Protein AF-A0AAD7BMM9-F1 (afdb_monomer)

InterPro domains:
  IPR001180 Citron homology (CNH) domain [PF00780] (112-348)
  IPR001180 Citron homology (CNH) domain [PS50219] (97-358)
  IPR036047 F-box-like domain superfamily [SSF81383] (32-72)
  IPR052233 Rho-type GTPase guanine nucleotide-exchange factors [PTHR46572] (91-344)

Solvent-accessible surface area (backbone atoms only — not comparable to full-atom values): 21558 Å² total; per-residue (Å²): 135,84,85,84,90,85,92,87,82,86,86,89,84,77,94,80,88,80,88,79,93,74,82,91,74,90,72,88,71,75,84,69,70,75,60,66,80,59,63,76,70,57,55,70,69,58,52,53,50,52,50,62,72,24,62,88,40,62,68,61,34,54,54,46,54,74,55,64,71,63,83,44,73,63,55,49,47,54,52,51,62,66,53,56,75,62,71,77,71,69,62,79,51,43,68,85,80,40,54,58,57,38,74,48,82,79,64,88,51,99,44,97,49,57,36,46,34,28,22,58,56,22,35,32,40,33,33,72,85,76,65,46,73,46,76,27,41,86,44,60,44,38,63,44,71,51,76,39,74,94,73,40,32,31,38,35,35,32,78,31,30,33,36,39,32,50,31,65,37,40,74,70,46,66,61,49,79,89,50,55,44,80,76,46,71,64,36,73,47,73,42,74,36,72,46,76,49,92,94,45,81,51,39,35,40,37,41,28,32,63,42,95,58,26,25,40,41,38,32,24,39,48,51,89,72,81,74,75,88,79,92,56,88,72,72,56,58,45,83,72,46,76,52,79,43,88,37,22,66,66,33,66,43,76,50,84,64,30,35,43,34,16,24,58,55,56,102,88,41,78,21,46,32,36,30,32,66,89,79,64,49,76,42,72,46,63,49,91,48,77,75,63,70,72,48,78,88,90,49,53,33,53,48,78,41,83,52,94,83,32,30,40,41,34,34,24,45,37,33,38,37,24,44,90,78,20,40,76,44,64,83,87,57,62,46,68,50,97,54,79,53,91,77,88,84,89,80,56,72,83,57,48,63,72,75,69,62,132

Secondary structure (DSSP, 8-state):
-------------------------------PPPPHHHHTTS-HHHHHHHHHHHTT-HHHHHHHHHHS----HHHHHHHHHH---------TT-BTTB--SEEE-----SSTTEEEEE-SSEEEEEETTT--EEEEEE-TTEEEEEEETTTTEEEEEETTEEEEEEHHHHHTT---GGG-EEEEES--EEEEEE--STT--SEEEEEEEE-SS-EEEEEEEE----S-SSSS---SEEEEEEEEESS-EEEEEE-SSEEEEEE--BTTB-SEEEEETTT--EEESSPP-HHHHTS-SS--EEEEEEETTEEEEEESSEEEEE-TTS-EESTT--EE-SS--S------HHHHHHHS--

Mean predicted aligned error: 15.87 Å

Foldseek 3Di:
DDDDDDDDDDDDDDDDDDDDDDDDDPDPDDDDADDPVVLVPDDLVVVLVVLVVCLVPLVVNVVCCVRNVNPDPNSVVSNVVVPPPPVPCPPDQDLPHFGWQFWDQPDVPVDNQWIWTDGQFAIWIAGNPPSDIDGLTGDGAWNDWDDDPVLQWIWTAGPQWTWIARVVSSVVSNTDPLRIDTDDGQWPDKDKDFAPDVPDGFMKIKTWRFDQFKIKIWIWTQASDDDDDDPRPDDSTHTQDIDMDRFGWQDWDDDNQWIWTQTPDDPVANRTWIQGSVPRDIDHLADDDPLVVPDDRPWRFHDWADDPQWIWTDTQFWIFIGGNNRYTDPSVPIDGDPGGDPHDDDDDVVRVVVVPDD

Radius of gyration: 28.38 Å; Cα contacts (8 Å, |Δi|>4): 592; chains: 1; bounding box: 103×62×68 Å

Structure (mmCIF, N/CA/C/O backbone):
data_AF-A0AAD7BMM9-F1
#
_entry.id   AF-A0AAD7BMM9-F1
#
loop_
_atom_site.group_PDB
_atom_site.id
_atom_site.type_symbol
_atom_site.label_atom_id
_atom_site.label_alt_id
_atom_site.label_comp_id
_atom_site.label_asym_id
_atom_site.label_entity_id
_atom_site.label_seq_id
_atom_site.pdbx_PDB_ins_code
_atom_site.Cartn_x
_atom_site.Cartn_y
_atom_site.Cartn_z
_atom_site.occupancy
_atom_site.B_iso_or_equiv
_atom_site.auth_seq_id
_atom_site.auth_comp_id
_atom_site.auth_asym_id
_atom_site.auth_atom_id
_atom_site.pdbx_PDB_model_num
ATOM 1 N N . MET A 1 1 ? -76.947 -41.468 -13.766 1.00 33.53 1 MET A N 1
ATOM 2 C CA . MET A 1 1 ? -76.493 -40.840 -12.509 1.00 33.53 1 MET A CA 1
ATOM 3 C C . MET A 1 1 ? -76.336 -39.347 -12.767 1.00 33.53 1 MET A C 1
ATOM 5 O O . MET A 1 1 ? -75.523 -38.979 -13.597 1.00 33.53 1 MET A O 1
ATOM 9 N N . SER A 1 2 ? -77.245 -38.561 -12.180 1.00 29.62 2 SER A N 1
ATOM 10 C CA . SER A 1 2 ? -77.192 -37.112 -11.876 1.00 29.62 2 SER A CA 1
ATOM 11 C C . SER A 1 2 ? -76.390 -36.134 -12.772 1.00 29.62 2 SER A C 1
ATOM 13 O O . SER A 1 2 ? -75.173 -36.030 -12.680 1.00 29.62 2 SER A O 1
ATOM 15 N N . LEU A 1 3 ? -77.166 -35.347 -13.535 1.00 21.80 3 LEU A N 1
ATOM 16 C CA . LEU A 1 3 ? -77.000 -33.946 -14.009 1.00 21.80 3 LEU A CA 1
ATOM 17 C C . LEU A 1 3 ? -76.667 -32.926 -12.871 1.00 21.80 3 LEU A C 1
ATOM 19 O O . LEU A 1 3 ? -76.760 -33.357 -11.719 1.00 21.80 3 LEU A O 1
ATOM 23 N N . PRO A 1 4 ? -76.467 -31.585 -13.096 1.00 38.09 4 PRO A N 1
ATOM 24 C CA . PRO A 1 4 ? -76.451 -30.790 -14.356 1.00 38.09 4 PRO A CA 1
ATOM 25 C C . PRO A 1 4 ? -75.376 -29.655 -14.528 1.00 38.09 4 PRO A C 1
ATOM 27 O O . PRO A 1 4 ? -74.829 -29.124 -13.570 1.00 38.09 4 PRO A O 1
ATOM 30 N N . SER A 1 5 ? -75.190 -29.253 -15.805 1.00 28.77 5 SER A N 1
ATOM 31 C CA . SER A 1 5 ? -75.107 -27.906 -16.463 1.00 28.77 5 SER A CA 1
ATOM 32 C C . SER A 1 5 ? -74.980 -26.592 -15.643 1.00 28.77 5 SER A C 1
ATOM 34 O O . SER A 1 5 ? -75.608 -26.462 -14.603 1.00 28.77 5 SER A O 1
ATOM 36 N N . ILE A 1 6 ? -74.326 -25.521 -16.145 1.00 28.05 6 ILE A N 1
ATOM 37 C CA . ILE A 1 6 ? -74.946 -24.476 -17.010 1.00 28.05 6 ILE A CA 1
ATOM 38 C C . ILE A 1 6 ? -73.903 -23.567 -17.716 1.00 28.05 6 ILE A C 1
ATOM 40 O O . ILE A 1 6 ? -72.965 -23.056 -17.113 1.00 28.05 6 ILE A O 1
ATOM 44 N N . LEU A 1 7 ? -74.161 -23.334 -19.010 1.00 29.19 7 LEU A N 1
ATOM 45 C CA . LEU A 1 7 ? -73.611 -22.321 -19.926 1.00 29.19 7 LEU A CA 1
ATOM 46 C C . LEU A 1 7 ? -73.972 -20.874 -19.545 1.00 29.19 7 LEU A C 1
ATOM 48 O O . LEU A 1 7 ? -75.097 -20.625 -19.125 1.00 29.19 7 LEU A O 1
ATOM 52 N N . SER A 1 8 ? -73.110 -19.905 -19.880 1.00 27.41 8 SER A N 1
ATOM 53 C CA . SER A 1 8 ? -73.422 -18.584 -20.497 1.00 27.41 8 SER A CA 1
ATOM 54 C C . SER A 1 8 ? -72.288 -17.590 -20.185 1.00 27.41 8 SER A C 1
ATOM 56 O O . SER A 1 8 ? -71.696 -17.672 -19.124 1.00 27.41 8 SER A O 1
ATOM 58 N N . LYS A 1 9 ? -71.875 -16.618 -21.001 1.00 28.05 9 LYS A N 1
ATOM 59 C CA . LYS A 1 9 ? -72.353 -16.031 -22.258 1.00 28.05 9 LYS A CA 1
ATOM 60 C C . LYS A 1 9 ? -71.170 -15.245 -22.849 1.00 28.05 9 LYS A C 1
ATOM 62 O O . LYS A 1 9 ? -70.479 -14.526 -22.137 1.00 28.05 9 LYS A O 1
ATOM 67 N N . ILE A 1 10 ? -70.993 -15.348 -24.160 1.00 30.00 10 ILE A N 1
ATOM 68 C CA . ILE A 1 10 ? -70.212 -14.415 -24.985 1.00 30.00 10 ILE A CA 1
ATOM 69 C C . ILE A 1 10 ? -71.035 -13.115 -25.147 1.00 30.00 10 ILE A C 1
ATOM 71 O O . ILE A 1 10 ? -72.267 -13.184 -25.143 1.00 30.00 10 ILE A O 1
ATOM 75 N N . PRO A 1 11 ? -70.399 -11.957 -25.403 1.00 28.00 11 PRO A N 1
ATOM 76 C CA . PRO A 1 11 ? -70.705 -11.307 -26.677 1.00 28.00 11 PRO A CA 1
ATOM 77 C C . PRO A 1 11 ? -69.457 -10.887 -27.467 1.00 28.00 11 PRO A C 1
ATOM 79 O O . PRO A 1 11 ? -68.500 -10.316 -26.954 1.00 28.00 11 PRO A O 1
ATOM 82 N N . ARG A 1 12 ? -69.523 -11.184 -28.770 1.00 31.50 12 ARG A N 1
ATOM 83 C CA . ARG A 1 12 ? -68.608 -10.781 -29.841 1.00 31.50 12 ARG A CA 1
ATOM 84 C C . ARG A 1 12 ? -68.903 -9.341 -30.268 1.00 31.50 12 ARG A C 1
ATOM 86 O O . ARG A 1 12 ? -70.064 -9.001 -30.462 1.00 31.50 12 ARG A O 1
ATOM 93 N N . SER A 1 13 ? -67.863 -8.568 -30.573 1.00 28.67 13 SER A N 1
ATOM 94 C CA . SER A 1 13 ? -67.867 -7.417 -31.499 1.00 28.67 13 SER A CA 1
ATOM 95 C C . SER A 1 13 ? -66.418 -6.926 -31.620 1.00 28.67 13 SER A C 1
ATOM 97 O O . SER A 1 13 ? -65.741 -6.865 -30.607 1.00 28.67 13 SER A O 1
ATOM 99 N N . LYS A 1 14 ? -65.811 -6.561 -32.749 1.00 28.58 14 LYS A N 1
ATOM 100 C CA . LYS A 1 14 ? -66.117 -6.582 -34.184 1.00 28.58 14 LYS A CA 1
ATOM 101 C C . LYS A 1 14 ? -64.743 -6.562 -34.871 1.00 28.58 14 LYS A C 1
ATOM 103 O O . LYS A 1 14 ? -63.877 -5.782 -34.487 1.00 28.58 14 LYS A O 1
ATOM 108 N N . ARG A 1 15 ? -64.555 -7.384 -35.905 1.00 28.58 15 ARG A N 1
ATOM 109 C CA . ARG A 1 15 ? -63.421 -7.282 -36.837 1.00 28.58 15 ARG A CA 1
ATOM 110 C C . ARG A 1 15 ? -63.509 -5.955 -37.599 1.00 28.58 15 ARG A C 1
ATOM 112 O O . ARG A 1 15 ? -64.529 -5.693 -38.235 1.00 28.58 15 ARG A O 1
ATOM 119 N N . ARG A 1 16 ? -62.414 -5.199 -37.637 1.00 27.30 16 ARG A N 1
ATOM 120 C CA . ARG A 1 16 ? -62.064 -4.347 -38.779 1.00 27.30 16 ARG A CA 1
ATOM 121 C C . ARG A 1 16 ? -60.611 -4.615 -39.147 1.00 27.30 16 ARG A C 1
ATOM 123 O O . ARG A 1 16 ? -59.710 -4.453 -38.337 1.00 27.30 16 ARG A O 1
ATOM 130 N N . SER A 1 17 ? -60.446 -5.108 -40.363 1.00 30.44 17 SER A N 1
ATOM 131 C CA . SER A 1 17 ? -59.193 -5.305 -41.070 1.00 30.44 17 SER A CA 1
ATOM 132 C C . SER A 1 17 ? -58.738 -3.994 -41.703 1.00 30.44 17 SER A C 1
ATOM 134 O O . SER A 1 17 ? -59.502 -3.380 -42.445 1.00 30.44 17 SER A O 1
ATOM 136 N N . SER A 1 18 ? -57.477 -3.639 -41.506 1.00 29.55 18 SER A N 1
ATOM 137 C CA . SER A 1 18 ? -56.692 -2.867 -42.469 1.00 29.55 18 SER A CA 1
ATOM 138 C C . SER A 1 18 ? -55.242 -3.291 -42.288 1.00 29.55 18 SER A C 1
ATOM 140 O O . SER A 1 18 ? -54.683 -3.134 -41.205 1.00 29.55 18 SER A O 1
ATOM 142 N N . GLY A 1 19 ? -54.693 -3.939 -43.312 1.00 29.81 19 GLY A N 1
ATOM 143 C CA . GLY A 1 19 ? -53.329 -4.440 -43.296 1.00 29.81 19 GLY A CA 1
ATOM 144 C C . GLY A 1 19 ? -52.298 -3.333 -43.475 1.00 29.81 19 GLY A C 1
ATOM 145 O O . GLY A 1 19 ? -52.575 -2.301 -44.080 1.00 29.81 19 GLY A O 1
ATOM 146 N N . SER A 1 20 ? -51.088 -3.619 -43.016 1.00 28.73 20 SER A N 1
ATOM 147 C CA . SER A 1 20 ? -49.856 -3.112 -43.610 1.00 28.73 20 SER A CA 1
ATOM 148 C C . SER A 1 20 ? -48.714 -4.036 -43.200 1.00 28.73 20 SER A C 1
ATOM 150 O O . SER A 1 20 ? -48.490 -4.277 -42.015 1.00 28.73 20 SER A O 1
ATOM 152 N N . ASN A 1 21 ? -48.033 -4.576 -44.208 1.00 32.09 21 ASN A N 1
ATOM 153 C CA . ASN A 1 21 ? -46.781 -5.309 -44.093 1.00 32.09 21 ASN A CA 1
ATOM 154 C C . ASN A 1 21 ? -45.715 -4.462 -43.390 1.00 32.09 21 ASN A C 1
ATOM 156 O O . ASN A 1 21 ? -45.472 -3.334 -43.811 1.00 32.09 21 ASN A O 1
ATOM 160 N N . SER A 1 22 ? -44.996 -5.048 -42.435 1.00 29.56 22 SER A N 1
ATOM 161 C CA . SER A 1 22 ? -43.598 -4.690 -42.180 1.00 29.56 22 SER A CA 1
ATOM 162 C C . SER A 1 22 ? -42.901 -5.822 -41.427 1.00 29.56 22 SER A C 1
ATOM 164 O O . SER A 1 22 ? -43.107 -6.025 -40.234 1.00 29.56 22 SER A O 1
ATOM 166 N N . THR A 1 23 ? -42.135 -6.592 -42.198 1.00 29.66 23 THR A N 1
ATOM 167 C CA . THR A 1 23 ? -40.796 -7.107 -41.879 1.00 29.66 23 THR A CA 1
ATOM 168 C C . THR A 1 23 ? -40.369 -7.108 -40.408 1.00 29.66 23 THR A C 1
ATOM 170 O O . THR A 1 23 ? -40.117 -6.078 -39.792 1.00 29.66 23 THR A O 1
ATOM 173 N N . THR A 1 24 ? -40.191 -8.333 -39.925 1.00 33.84 24 THR A N 1
ATOM 174 C CA . THR A 1 24 ? -39.377 -8.772 -38.793 1.00 33.84 24 THR A CA 1
ATOM 175 C C . THR A 1 24 ? -38.091 -7.965 -38.587 1.00 33.84 24 THR A C 1
ATOM 177 O O . THR A 1 24 ? -37.163 -8.052 -39.389 1.00 33.84 24 THR A O 1
ATOM 180 N N . SER A 1 25 ? -37.990 -7.299 -37.438 1.00 29.52 25 SER A N 1
ATOM 181 C CA . SER A 1 25 ? -36.720 -7.029 -36.763 1.00 29.52 25 SER A CA 1
ATOM 182 C C . SER A 1 25 ? -36.809 -7.621 -35.358 1.00 29.52 25 SER A C 1
ATOM 184 O O . SER A 1 25 ? -37.512 -7.092 -34.498 1.00 29.52 25 SER A O 1
ATOM 186 N N . ALA A 1 26 ? -36.143 -8.755 -35.142 1.00 34.97 26 ALA A N 1
ATOM 187 C CA . ALA A 1 26 ? -35.985 -9.348 -33.822 1.00 34.97 26 ALA A CA 1
ATOM 188 C C . ALA A 1 26 ? -35.075 -8.439 -32.981 1.00 34.97 26 ALA A C 1
ATOM 190 O O . ALA A 1 26 ? -33.853 -8.515 -33.064 1.00 34.97 26 ALA A O 1
ATOM 191 N N . SER A 1 27 ? -35.673 -7.538 -32.203 1.00 31.08 27 SER A N 1
ATOM 192 C CA . SER A 1 27 ? -34.968 -6.797 -31.163 1.00 31.08 27 SER A CA 1
ATOM 193 C C . SER A 1 27 ? -34.816 -7.702 -29.944 1.00 31.08 27 SER A C 1
ATOM 195 O O . SER A 1 27 ? -35.812 -8.070 -29.319 1.00 31.08 27 SER A O 1
ATOM 197 N N . SER A 1 28 ? -33.578 -8.049 -29.601 1.00 39.28 28 SER A N 1
ATOM 198 C CA . SER A 1 28 ? -33.205 -8.663 -28.328 1.00 39.28 28 SER A CA 1
ATOM 199 C C . SER A 1 28 ? -33.512 -7.688 -27.186 1.00 39.28 28 SER A C 1
ATOM 201 O O . SER A 1 28 ? -32.663 -6.897 -26.776 1.00 39.28 28 SER A O 1
ATOM 203 N N . SER A 1 29 ? -34.754 -7.693 -26.706 1.00 36.12 29 SER A N 1
ATOM 204 C CA . SER A 1 29 ? -35.143 -6.959 -25.509 1.00 36.12 29 SER A CA 1
ATOM 205 C C . SER A 1 29 ? -34.571 -7.685 -24.297 1.00 36.12 29 SER A C 1
ATOM 207 O O . SER A 1 29 ? -35.011 -8.786 -23.963 1.00 36.12 29 SER A O 1
ATOM 209 N N . THR A 1 30 ? -33.597 -7.073 -23.632 1.00 40.44 30 THR A N 1
ATOM 210 C CA . THR A 1 30 ? -33.234 -7.424 -22.259 1.00 40.44 30 THR A CA 1
ATOM 211 C C . THR A 1 30 ? -34.520 -7.437 -21.424 1.00 40.44 30 THR A C 1
ATOM 213 O O . THR A 1 30 ? -35.266 -6.453 -21.489 1.00 40.44 30 THR A O 1
ATOM 216 N N . PRO A 1 31 ? -34.837 -8.517 -20.687 1.00 44.00 31 PRO A N 1
ATOM 217 C CA . PRO A 1 31 ? -36.065 -8.568 -19.908 1.00 44.00 31 PRO A CA 1
ATOM 218 C C . PRO A 1 31 ? -36.041 -7.438 -18.875 1.00 44.00 31 PRO A C 1
ATOM 220 O O . PRO A 1 31 ? -35.163 -7.376 -18.014 1.00 44.00 31 PRO A O 1
ATOM 223 N N . GLY A 1 32 ? -36.975 -6.498 -19.020 1.00 42.69 32 GLY A N 1
ATOM 224 C CA . GLY A 1 32 ? -37.201 -5.452 -18.032 1.00 42.69 32 GLY A CA 1
ATOM 225 C C . GLY A 1 32 ? -37.735 -6.052 -16.728 1.00 42.69 32 GLY A C 1
ATOM 226 O O . GLY A 1 32 ? -38.273 -7.163 -16.740 1.00 42.69 32 GLY A O 1
ATOM 227 N N . PRO A 1 33 ? -37.595 -5.342 -15.597 1.00 51.00 33 PRO A N 1
ATOM 228 C CA . PRO A 1 33 ? -38.156 -5.798 -14.334 1.00 51.00 33 PRO A CA 1
ATOM 229 C C . PRO A 1 33 ? -39.666 -6.030 -14.470 1.00 51.00 33 PRO A C 1
ATOM 231 O O . PRO A 1 33 ? -40.357 -5.278 -15.163 1.00 51.00 33 PRO A O 1
ATOM 234 N N . LEU A 1 34 ? -40.169 -7.075 -13.807 1.00 51.53 34 LEU A N 1
ATOM 235 C CA . LEU A 1 34 ? -41.600 -7.371 -13.774 1.00 51.53 34 LEU A CA 1
ATOM 236 C C . LEU A 1 34 ? -42.382 -6.157 -13.225 1.00 51.53 34 LEU A C 1
ATOM 238 O O . LEU A 1 34 ? -41.888 -5.467 -12.327 1.00 51.53 34 LEU A O 1
ATOM 242 N N . PRO A 1 35 ? -43.591 -5.876 -13.745 1.00 62.19 35 PRO A N 1
ATOM 243 C CA . PRO A 1 35 ? -44.458 -4.829 -13.214 1.00 62.19 35 PRO A CA 1
ATOM 244 C C . PRO A 1 35 ? -44.689 -4.990 -11.705 1.00 62.19 35 PRO A C 1
ATOM 246 O O . PRO A 1 35 ? -44.912 -6.107 -11.231 1.00 62.19 35 PRO A O 1
ATOM 249 N N . LYS A 1 36 ? -44.682 -3.870 -10.966 1.00 52.84 36 LYS A N 1
ATOM 250 C CA . LYS A 1 36 ? -44.847 -3.843 -9.497 1.00 52.84 36 LYS A CA 1
ATOM 251 C C . LYS A 1 36 ? -46.078 -4.612 -9.013 1.00 52.84 36 LYS A C 1
ATOM 253 O O . LYS A 1 36 ? -46.030 -5.294 -7.996 1.00 52.84 36 LYS A O 1
ATOM 258 N N . ASP A 1 37 ? -47.146 -4.541 -9.794 1.00 59.41 37 ASP A N 1
ATOM 259 C CA . ASP A 1 37 ? -48.448 -5.131 -9.491 1.00 59.41 37 ASP A CA 1
ATOM 260 C C . ASP A 1 37 ? -48.391 -6.665 -9.390 1.00 59.41 37 ASP A C 1
ATOM 262 O O . ASP A 1 37 ? -49.207 -7.268 -8.699 1.00 59.41 37 ASP A O 1
ATOM 266 N N . ILE A 1 38 ? -47.419 -7.292 -10.066 1.00 61.03 38 ILE A N 1
ATOM 267 C CA . ILE A 1 38 ? -47.167 -8.737 -10.019 1.00 61.03 38 ILE A CA 1
ATOM 268 C C . ILE A 1 38 ? -46.239 -9.067 -8.850 1.00 61.03 38 ILE A C 1
ATOM 270 O O . ILE A 1 38 ? -46.481 -10.028 -8.123 1.00 61.03 38 ILE A O 1
ATOM 274 N N . THR A 1 39 ? -45.190 -8.267 -8.637 1.00 57.56 39 THR A N 1
ATOM 275 C CA . THR A 1 39 ? -44.220 -8.528 -7.565 1.00 57.56 39 THR A CA 1
ATOM 276 C C . THR A 1 39 ? -44.817 -8.371 -6.165 1.00 57.56 39 THR A C 1
ATOM 278 O O . THR A 1 39 ? -44.413 -9.093 -5.257 1.00 57.56 39 THR A O 1
ATOM 281 N N . ASP A 1 40 ? -45.810 -7.500 -5.984 1.00 60.69 40 ASP A N 1
ATOM 282 C CA . ASP A 1 40 ? -46.442 -7.272 -4.677 1.00 60.69 40 ASP A CA 1
ATOM 283 C C . ASP A 1 40 ? -47.495 -8.346 -4.314 1.00 60.69 40 ASP A C 1
ATOM 285 O O . ASP A 1 40 ? -47.959 -8.396 -3.177 1.00 60.69 40 ASP A O 1
ATOM 289 N N . GLN A 1 41 ? -47.871 -9.222 -5.258 1.00 64.19 41 GLN A N 1
ATOM 290 C CA . GLN A 1 41 ? -48.863 -10.293 -5.051 1.00 64.19 41 GLN A CA 1
ATOM 291 C C . GLN A 1 41 ? -48.249 -11.654 -4.709 1.00 64.19 41 GLN A C 1
ATOM 293 O O . GLN A 1 41 ? -48.967 -12.586 -4.343 1.00 64.19 41 GLN A O 1
ATOM 298 N N . ILE A 1 42 ? -46.934 -11.793 -4.848 1.00 65.88 42 ILE A N 1
ATOM 299 C CA . ILE A 1 42 ? -46.231 -13.043 -4.570 1.00 65.88 42 ILE A CA 1
ATOM 300 C C . ILE A 1 42 ? -45.896 -13.085 -3.077 1.00 65.88 42 ILE A C 1
ATOM 302 O O . ILE A 1 42 ? -45.332 -12.137 -2.532 1.00 65.88 42 ILE A O 1
ATOM 306 N N . SER A 1 43 ? -46.254 -14.182 -2.405 1.00 69.12 43 SER A N 1
ATOM 307 C CA . SER A 1 43 ? -45.965 -14.340 -0.980 1.00 69.12 43 SER A CA 1
ATOM 308 C C . SER A 1 43 ? -44.461 -14.498 -0.736 1.00 69.12 43 SER A C 1
ATOM 310 O O . SER A 1 43 ? -43.721 -15.017 -1.578 1.00 69.12 43 SER A O 1
ATOM 312 N N . THR A 1 44 ? -43.996 -14.051 0.429 1.00 64.12 44 THR A N 1
ATOM 313 C CA . THR A 1 44 ? -42.576 -14.089 0.807 1.00 64.12 44 THR A CA 1
ATOM 314 C C . THR A 1 44 ? -42.002 -15.508 0.742 1.00 64.12 44 THR A C 1
ATOM 316 O O . THR A 1 44 ? -40.865 -15.692 0.321 1.00 64.12 44 THR A O 1
ATOM 319 N N . GLU A 1 45 ? -42.799 -16.520 1.080 1.00 67.88 45 GLU A N 1
ATOM 320 C CA . GLU A 1 45 ? -42.404 -17.931 1.049 1.00 67.88 45 GLU A CA 1
ATOM 321 C C . GLU A 1 45 ? -42.141 -18.418 -0.381 1.00 67.88 45 GLU A C 1
ATOM 323 O O . GLU A 1 45 ? -41.201 -19.176 -0.622 1.00 67.88 45 GLU A O 1
ATOM 328 N N . LEU A 1 46 ? -42.939 -17.957 -1.350 1.00 68.44 46 LEU A N 1
ATOM 329 C CA . LEU A 1 46 ? -42.745 -18.306 -2.755 1.00 68.44 46 LEU A CA 1
ATOM 330 C C . LEU A 1 46 ? -41.468 -17.655 -3.307 1.00 68.44 46 LEU A C 1
ATOM 332 O O . LEU A 1 46 ? -40.748 -18.279 -4.082 1.00 68.44 46 LEU A O 1
ATOM 336 N N . TYR A 1 47 ? -41.155 -16.429 -2.872 1.00 68.31 47 TYR A N 1
ATOM 337 C CA . TYR A 1 47 ? -39.886 -15.776 -3.200 1.00 68.31 47 TYR A CA 1
ATOM 338 C C . TYR A 1 47 ? -38.685 -16.538 -2.650 1.00 68.31 47 TYR A C 1
ATOM 340 O O . TYR A 1 47 ? -37.710 -16.735 -3.373 1.00 68.31 47 TYR A O 1
ATOM 348 N N . GLU A 1 48 ? -38.745 -16.979 -1.395 1.00 65.69 48 GLU A N 1
ATOM 349 C CA . GLU A 1 48 ? -37.670 -17.774 -0.802 1.00 65.69 48 GLU A CA 1
ATOM 350 C C . GLU A 1 48 ? -37.474 -19.093 -1.551 1.00 65.69 48 GLU A C 1
ATOM 352 O O . GLU A 1 48 ? -36.340 -19.438 -1.878 1.00 65.69 48 GLU A O 1
ATOM 357 N N . HIS A 1 49 ? -38.562 -19.766 -1.929 1.00 71.56 49 HIS A N 1
ATOM 358 C CA . HIS A 1 49 ? -38.489 -21.004 -2.699 1.00 71.56 49 HIS A CA 1
ATOM 359 C C . HIS A 1 49 ? -37.899 -20.804 -4.105 1.00 71.56 49 HIS A C 1
ATOM 361 O O . HIS A 1 49 ? -37.040 -21.573 -4.531 1.00 71.56 49 HIS A O 1
ATOM 367 N N . ILE A 1 50 ? -38.305 -19.745 -4.818 1.00 69.88 50 ILE A N 1
ATOM 368 C CA . ILE A 1 50 ? -37.741 -19.407 -6.135 1.00 69.88 50 ILE A CA 1
ATOM 369 C C . ILE A 1 50 ? -36.234 -19.158 -6.019 1.00 69.88 50 ILE A C 1
ATOM 371 O O . ILE A 1 50 ? -35.464 -19.665 -6.831 1.00 69.88 50 ILE A O 1
ATOM 375 N N . LEU A 1 51 ? -35.797 -18.411 -5.002 1.00 68.88 51 LEU A N 1
ATOM 376 C CA . LEU A 1 51 ? -34.377 -18.134 -4.792 1.00 68.88 51 LEU A CA 1
ATOM 377 C C . LEU A 1 51 ? -33.592 -19.397 -4.420 1.00 68.88 51 LEU A C 1
ATOM 379 O O . LEU A 1 51 ? -32.487 -19.566 -4.924 1.00 68.88 51 LEU A O 1
ATOM 383 N N . GLU A 1 52 ? -34.155 -20.304 -3.616 1.00 68.31 52 GLU A N 1
ATOM 384 C CA . GLU A 1 52 ? -33.546 -21.609 -3.316 1.00 68.31 52 GLU A CA 1
ATOM 385 C C . GLU A 1 52 ? -33.358 -22.464 -4.576 1.00 68.31 52 GLU A C 1
ATOM 387 O O . GLU A 1 52 ? -32.299 -23.063 -4.766 1.00 68.31 52 GLU A O 1
ATOM 392 N N . CYS A 1 53 ? -34.336 -22.470 -5.485 1.00 74.50 53 CYS A N 1
ATOM 393 C CA . CYS A 1 53 ? -34.216 -23.162 -6.769 1.00 74.50 53 CYS A CA 1
ATOM 394 C C . CYS A 1 53 ? -33.173 -22.533 -7.705 1.00 74.50 53 CYS A C 1
ATOM 396 O O . CYS A 1 53 ? -32.643 -23.222 -8.575 1.00 74.50 53 CYS A O 1
ATOM 398 N N . LEU A 1 54 ? -32.880 -21.241 -7.537 1.00 68.38 54 LEU A N 1
ATOM 399 C CA . LEU A 1 54 ? -31.905 -20.499 -8.336 1.00 68.38 54 LEU A CA 1
ATOM 400 C C . LEU A 1 54 ? -30.482 -20.529 -7.752 1.00 68.38 54 LEU A C 1
ATOM 402 O O . LEU A 1 54 ? -29.558 -20.105 -8.437 1.00 68.38 54 LEU A O 1
ATOM 406 N N . VAL A 1 55 ? -30.269 -21.061 -6.541 1.00 61.75 55 VAL A N 1
ATOM 407 C CA . VAL A 1 55 ? -28.929 -21.237 -5.934 1.00 61.75 55 VAL A CA 1
ATOM 408 C C . VAL A 1 55 ? -27.891 -21.871 -6.882 1.00 61.75 55 VAL A C 1
ATOM 410 O O . VAL A 1 55 ? -26.771 -21.361 -6.927 1.00 61.75 55 VAL A O 1
ATOM 413 N N . PRO A 1 56 ? -28.198 -22.928 -7.666 1.00 66.50 56 PRO A N 1
ATOM 414 C CA . PRO A 1 56 ? -27.227 -23.510 -8.597 1.00 66.50 56 PRO A CA 1
ATOM 415 C C . PRO A 1 56 ? -26.944 -22.659 -9.852 1.00 66.50 56 PRO A C 1
ATOM 417 O O . PRO A 1 56 ? -25.973 -22.939 -10.551 1.00 66.50 56 PRO A O 1
ATOM 420 N N . ASP A 1 57 ? -27.745 -21.627 -10.145 1.00 69.12 57 ASP A N 1
ATOM 421 C CA . ASP A 1 57 ? -27.567 -20.713 -11.281 1.00 69.12 57 ASP A CA 1
ATOM 422 C C . ASP A 1 57 ? -27.367 -19.270 -10.789 1.00 69.12 57 ASP A C 1
ATOM 424 O O . ASP A 1 57 ? -28.290 -18.451 -10.700 1.00 69.12 57 ASP A O 1
ATOM 428 N N . ALA A 1 58 ? -26.107 -18.953 -10.483 1.00 59.59 58 ALA A N 1
ATOM 429 C CA . ALA A 1 58 ? -25.706 -17.671 -9.914 1.00 59.59 58 ALA A CA 1
ATOM 430 C C . ALA A 1 58 ? -26.100 -16.460 -10.781 1.00 59.59 58 ALA A C 1
ATOM 432 O O . ALA A 1 58 ? -26.400 -15.391 -10.246 1.00 59.59 58 ALA A O 1
ATOM 433 N N . GLN A 1 59 ? -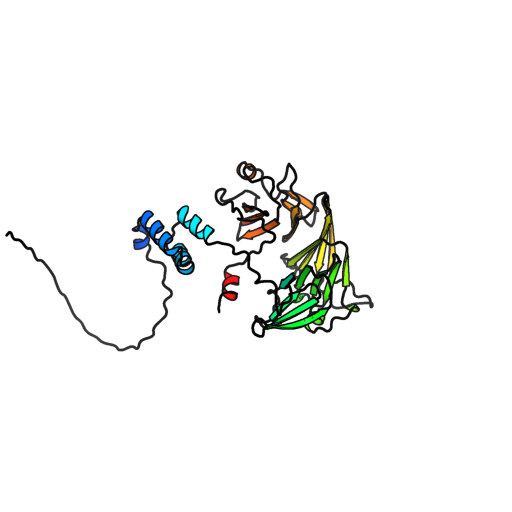26.123 -16.601 -12.111 1.00 59.38 59 GLN A N 1
ATOM 434 C CA . GLN A 1 59 ? -26.444 -15.494 -13.012 1.00 59.38 59 GLN A CA 1
ATOM 435 C C . GLN A 1 59 ? -27.938 -15.160 -12.957 1.00 59.38 59 GLN A C 1
ATOM 437 O O . GLN A 1 59 ? -28.312 -13.986 -12.838 1.00 59.38 59 GLN A O 1
ATOM 442 N N . SER A 1 60 ? -28.785 -16.190 -12.972 1.00 68.94 60 SER A N 1
ATOM 443 C CA . SER A 1 60 ? -30.233 -16.039 -12.829 1.00 68.94 60 SER A CA 1
ATOM 444 C C . SER A 1 60 ? -30.625 -15.569 -11.430 1.00 68.94 60 SER A C 1
ATOM 446 O O . SER A 1 60 ? -31.511 -14.723 -11.301 1.00 68.94 60 SER A O 1
ATOM 448 N N . LEU A 1 61 ? -29.928 -16.022 -10.382 1.00 65.06 61 LEU A N 1
ATOM 449 C CA . LEU A 1 61 ? -30.167 -15.559 -9.015 1.00 65.06 61 LEU A CA 1
ATOM 450 C C . LEU A 1 61 ? -29.855 -14.065 -8.843 1.00 65.06 61 LEU A C 1
ATOM 452 O O . LEU A 1 61 ? -30.655 -13.338 -8.256 1.00 65.06 61 LEU A O 1
ATOM 456 N N . VAL A 1 62 ? -28.728 -13.581 -9.379 1.00 58.59 62 VAL A N 1
ATOM 457 C CA . VAL A 1 62 ? -28.352 -12.156 -9.317 1.00 58.59 62 VAL A CA 1
ATOM 458 C C . VAL A 1 62 ? -29.354 -11.290 -10.080 1.00 58.59 62 VAL A C 1
ATOM 460 O O . VAL A 1 62 ? -29.782 -10.250 -9.576 1.00 58.59 62 VAL A O 1
ATOM 463 N N . ALA A 1 63 ? -29.773 -11.724 -11.272 1.00 60.66 63 ALA A N 1
ATOM 464 C CA . ALA A 1 63 ? -30.795 -11.027 -12.047 1.00 60.66 63 ALA A CA 1
ATOM 465 C C . ALA A 1 63 ? -32.145 -10.994 -11.307 1.00 60.66 63 ALA A C 1
ATOM 467 O O . ALA A 1 63 ? -32.774 -9.939 -11.213 1.00 60.66 63 ALA A O 1
ATOM 468 N N . CYS A 1 64 ? -32.553 -12.120 -10.716 1.00 63.16 64 CYS A N 1
ATOM 469 C CA . CYS A 1 64 ? -33.786 -12.234 -9.942 1.00 63.16 64 CYS A CA 1
ATOM 470 C C . CYS A 1 64 ? -33.749 -11.355 -8.681 1.00 63.16 64 CYS A C 1
ATOM 472 O O . CYS A 1 64 ? -34.700 -10.628 -8.405 1.00 63.16 64 CYS A O 1
ATOM 474 N N . ALA A 1 65 ? -32.633 -11.332 -7.951 1.00 57.19 65 ALA A N 1
ATOM 475 C CA . ALA A 1 65 ? -32.458 -10.515 -6.752 1.00 57.19 65 ALA A CA 1
ATOM 476 C C . ALA A 1 65 ? -32.504 -9.001 -7.030 1.00 57.19 65 ALA A C 1
ATOM 478 O O . ALA A 1 65 ? -33.033 -8.236 -6.220 1.00 57.19 65 ALA A O 1
ATOM 479 N N . LEU A 1 66 ? -31.978 -8.560 -8.179 1.00 52.44 66 LEU A N 1
ATOM 480 C CA . LEU A 1 66 ? -32.012 -7.154 -8.603 1.00 52.44 66 LEU A CA 1
ATOM 481 C C . LEU A 1 66 ? -33.422 -6.692 -9.001 1.00 52.44 66 LEU A C 1
ATOM 483 O O . LEU A 1 66 ? -33.746 -5.514 -8.841 1.00 52.44 66 LEU A O 1
ATOM 487 N N . VAL A 1 67 ? -34.256 -7.609 -9.496 1.00 54.31 67 VAL A N 1
ATOM 488 C CA . VAL A 1 67 ? -35.623 -7.323 -9.954 1.00 54.31 67 VAL A CA 1
ATOM 489 C C . VAL A 1 67 ? -36.650 -7.473 -8.826 1.00 54.31 67 VAL A C 1
ATOM 491 O O . VAL A 1 67 ? -37.546 -6.641 -8.705 1.00 54.31 67 VAL A O 1
ATOM 494 N N . CYS A 1 68 ? -36.518 -8.486 -7.968 1.00 52.53 68 CYS A N 1
ATOM 495 C CA . CYS A 1 68 ? -37.586 -8.902 -7.054 1.00 52.53 68 CYS A CA 1
ATOM 496 C C . CYS A 1 68 ? -37.652 -8.154 -5.715 1.00 52.53 68 CYS A C 1
ATOM 498 O O . CYS A 1 68 ? -38.515 -8.471 -4.905 1.00 52.53 68 CYS A O 1
ATOM 500 N N . ARG A 1 69 ? -36.792 -7.159 -5.439 1.00 51.06 69 ARG A N 1
ATOM 501 C CA . ARG A 1 69 ? -36.815 -6.396 -4.165 1.00 51.06 69 ARG A CA 1
ATOM 502 C C . ARG A 1 69 ? -36.851 -7.270 -2.892 1.00 51.06 69 ARG A C 1
ATOM 504 O O . ARG A 1 69 ? -37.245 -6.783 -1.833 1.00 51.06 69 ARG A O 1
ATOM 511 N N . SER A 1 70 ? -36.403 -8.523 -2.939 1.00 46.88 70 SER A N 1
ATOM 512 C CA . SER A 1 70 ? -36.432 -9.422 -1.784 1.00 46.88 70 SER A CA 1
ATOM 513 C C . SER A 1 70 ? -35.311 -9.055 -0.805 1.00 46.88 70 SER A C 1
ATOM 515 O O . SER A 1 70 ? -34.220 -9.620 -0.823 1.00 46.88 70 SER A O 1
ATOM 517 N N . TRP A 1 71 ? -35.583 -8.073 0.055 1.00 51.38 71 TRP A N 1
ATOM 518 C CA . TRP A 1 71 ? -34.760 -7.689 1.206 1.00 51.38 71 TRP A CA 1
ATOM 519 C C . TRP A 1 71 ? -34.998 -8.618 2.408 1.00 51.38 71 TRP A C 1
ATOM 521 O O . TRP A 1 71 ? -34.931 -8.175 3.554 1.00 51.38 71 TRP A O 1
ATOM 531 N N . THR A 1 72 ? -35.298 -9.900 2.180 1.00 53.34 72 THR A N 1
ATOM 532 C CA . THR A 1 72 ? -35.408 -10.851 3.289 1.00 53.34 72 THR A CA 1
ATOM 533 C C . THR A 1 72 ? -34.002 -11.256 3.759 1.00 53.34 72 THR A C 1
ATOM 535 O O . THR A 1 72 ? -33.067 -11.342 2.949 1.00 53.34 72 THR A O 1
ATOM 538 N N . PRO A 1 73 ? -33.802 -11.488 5.069 1.00 48.16 73 PRO A N 1
ATOM 539 C CA . PRO A 1 73 ? -32.501 -11.872 5.617 1.00 48.16 73 PRO A CA 1
ATOM 540 C C . PRO A 1 7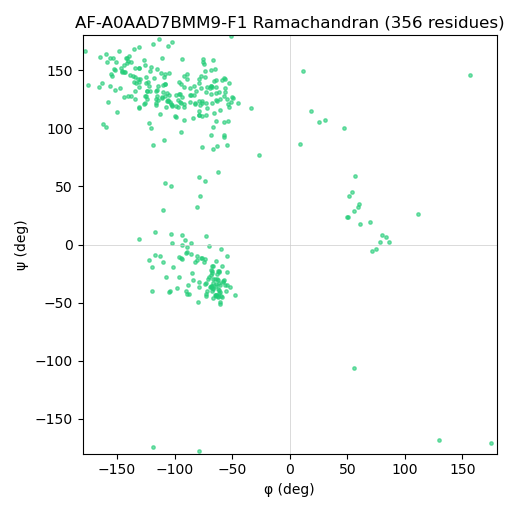3 ? -31.894 -13.116 4.949 1.00 48.16 73 PRO A C 1
ATOM 542 O O . PRO A 1 73 ? -30.683 -13.163 4.745 1.00 48.16 73 PRO A O 1
ATOM 545 N N . ARG A 1 74 ? -32.730 -14.084 4.545 1.00 51.84 74 ARG A N 1
ATOM 546 C CA . ARG A 1 74 ? -32.314 -15.341 3.900 1.00 51.84 74 ARG A CA 1
ATOM 547 C C . ARG A 1 74 ? -31.837 -15.136 2.460 1.00 51.84 74 ARG A C 1
ATOM 549 O O . ARG A 1 74 ? -30.780 -15.641 2.106 1.00 51.84 74 ARG A O 1
ATOM 556 N N . SER A 1 75 ? -32.520 -14.317 1.657 1.00 53.25 75 SER A N 1
ATOM 557 C CA . SER A 1 75 ? -32.053 -13.936 0.311 1.00 53.25 75 SER A CA 1
ATOM 558 C C . SER A 1 75 ? -30.727 -13.185 0.362 1.00 53.25 75 SER A C 1
ATOM 560 O O . SER A 1 75 ? -29.851 -13.393 -0.472 1.00 53.25 75 SER A O 1
ATOM 562 N N . ARG A 1 76 ? -30.558 -12.322 1.371 1.00 55.34 76 ARG A N 1
ATOM 563 C CA . ARG A 1 76 ? -29.306 -11.603 1.610 1.00 55.34 76 ARG A CA 1
ATOM 564 C C . ARG A 1 76 ? -28.187 -12.547 2.040 1.00 55.34 76 ARG A C 1
ATOM 566 O O . ARG A 1 76 ? -27.063 -12.361 1.592 1.00 55.34 76 ARG A O 1
ATOM 573 N N . PHE A 1 77 ? -28.496 -13.536 2.878 1.00 53.59 77 PHE A N 1
ATOM 574 C CA . PHE A 1 77 ? -27.568 -14.597 3.250 1.00 53.59 77 PHE A CA 1
ATOM 575 C C . PHE A 1 77 ? -27.130 -15.389 2.016 1.00 53.59 77 PHE A C 1
ATOM 577 O O . PHE A 1 77 ? -25.940 -15.420 1.755 1.00 53.59 77 PHE A O 1
ATOM 584 N N . LEU A 1 78 ? -28.057 -15.876 1.185 1.00 52.16 78 LEU A N 1
ATOM 585 C CA . LEU A 1 78 ? -27.745 -16.612 -0.050 1.00 52.16 78 LEU A CA 1
ATOM 586 C C . LEU A 1 78 ? -26.948 -15.768 -1.063 1.00 52.16 78 LEU A C 1
ATOM 588 O O . LEU A 1 78 ? -26.010 -16.259 -1.680 1.00 52.16 78 LEU A O 1
ATOM 592 N N . LEU A 1 79 ? -27.259 -14.473 -1.208 1.00 49.59 79 LEU A N 1
ATOM 593 C CA . LEU A 1 79 ? -26.495 -13.545 -2.056 1.00 49.59 79 LEU A CA 1
ATOM 594 C C . LEU A 1 79 ? -25.092 -13.253 -1.512 1.00 49.59 79 LEU A C 1
ATOM 596 O O . LEU A 1 79 ? -24.167 -13.078 -2.299 1.00 49.59 79 LEU A O 1
ATOM 600 N N . LEU A 1 80 ? -24.921 -13.174 -0.190 1.00 47.34 80 LEU A N 1
ATOM 601 C CA . LEU A 1 80 ? -23.617 -12.960 0.447 1.00 47.34 80 LEU A CA 1
ATOM 602 C C . LEU A 1 80 ? -22.791 -14.249 0.507 1.00 47.34 80 LEU A C 1
ATOM 604 O O . LEU A 1 80 ? -21.578 -14.182 0.366 1.00 47.34 80 LEU A O 1
ATOM 608 N N . GLU A 1 81 ? -23.445 -15.399 0.644 1.00 43.19 81 GLU A N 1
ATOM 609 C CA . GLU A 1 81 ? -22.860 -16.736 0.551 1.00 43.19 81 GLU A CA 1
ATOM 610 C C . GLU A 1 81 ? -22.397 -17.024 -0.885 1.00 43.19 81 GLU A C 1
ATOM 612 O O . GLU A 1 81 ? -21.321 -17.575 -1.074 1.00 43.19 81 GLU A O 1
ATOM 617 N N . LEU A 1 82 ? -23.129 -16.544 -1.902 1.00 39.94 82 LEU A N 1
ATOM 618 C CA . LEU A 1 82 ? -22.703 -16.556 -3.311 1.00 39.94 82 LEU A CA 1
ATOM 619 C C . LEU A 1 82 ? -21.782 -15.399 -3.692 1.00 39.94 82 LEU A C 1
ATOM 621 O O . LEU A 1 82 ? -21.050 -15.506 -4.677 1.00 39.94 82 LEU A O 1
ATOM 625 N N . THR A 1 83 ? -21.694 -14.352 -2.865 1.00 36.88 83 THR A N 1
ATOM 626 C CA . THR A 1 83 ? -20.465 -13.554 -2.784 1.00 36.88 83 THR A CA 1
ATOM 627 C C . THR A 1 83 ? -19.402 -14.354 -2.035 1.00 36.88 83 THR A C 1
ATOM 629 O O . THR A 1 83 ? -18.752 -13.876 -1.106 1.00 36.88 83 THR A O 1
ATOM 632 N N . VAL A 1 84 ? -19.141 -15.570 -2.517 1.00 32.25 84 VAL A N 1
ATOM 633 C CA . VAL A 1 84 ? -17.792 -16.087 -2.492 1.00 32.25 84 VAL A CA 1
ATOM 634 C C . VAL A 1 84 ? -17.006 -15.041 -3.277 1.00 32.25 84 VAL A C 1
ATOM 636 O O . VAL A 1 84 ? -16.959 -15.050 -4.512 1.00 32.25 84 VAL A O 1
ATOM 639 N N . CYS A 1 85 ? -16.414 -14.085 -2.554 1.00 30.88 85 CYS A N 1
ATOM 640 C CA . CYS A 1 85 ? -15.145 -13.514 -2.951 1.00 30.88 85 CYS A CA 1
ATOM 641 C C . CYS A 1 85 ? -14.268 -14.740 -3.093 1.00 30.88 85 CYS A C 1
ATOM 643 O O . CYS A 1 85 ? -13.648 -15.175 -2.123 1.00 30.88 85 CYS A O 1
ATOM 645 N N . HIS A 1 86 ? -14.318 -15.360 -4.274 1.00 26.25 86 HIS A N 1
ATOM 646 C CA . HIS A 1 86 ? -13.396 -16.405 -4.611 1.00 26.25 86 HIS A CA 1
ATOM 647 C C . HIS A 1 86 ? -12.072 -15.742 -4.276 1.00 26.25 86 HIS A C 1
ATOM 649 O O . HIS A 1 86 ? -11.840 -14.624 -4.776 1.00 26.25 86 HIS A O 1
ATOM 655 N N . PRO A 1 87 ? -11.239 -16.326 -3.384 1.00 27.94 87 PRO A N 1
ATOM 656 C CA . PRO A 1 87 ? -9.843 -15.953 -3.430 1.00 27.94 87 PRO A CA 1
ATOM 657 C C . PRO A 1 87 ? -9.561 -16.002 -4.913 1.00 27.94 87 PRO A C 1
ATOM 659 O O . PRO A 1 87 ? -9.930 -16.991 -5.558 1.00 27.94 87 PRO A O 1
ATOM 662 N N . MET A 1 88 ? -9.120 -14.881 -5.489 1.00 27.17 88 MET A N 1
ATOM 663 C CA . MET A 1 88 ? -8.698 -14.926 -6.867 1.00 27.17 88 MET A CA 1
ATOM 664 C C . MET A 1 88 ? -7.693 -16.067 -6.815 1.00 27.17 88 MET A C 1
ATOM 666 O O . MET A 1 88 ? -6.651 -15.948 -6.163 1.00 27.17 88 MET A O 1
ATOM 670 N N . HIS A 1 89 ? -8.076 -17.229 -7.346 1.00 28.47 89 HIS A N 1
ATOM 671 C CA . HIS A 1 89 ? -7.151 -18.272 -7.679 1.00 28.47 89 HIS A CA 1
ATOM 672 C C . HIS A 1 89 ? -6.420 -17.565 -8.803 1.00 28.47 89 HIS A C 1
ATOM 674 O O . HIS A 1 89 ? -6.816 -17.648 -9.961 1.00 28.47 89 HIS A O 1
ATOM 680 N N . VAL A 1 90 ? -5.456 -16.717 -8.417 1.00 34.88 90 VAL A N 1
ATOM 681 C CA . VAL A 1 90 ? -4.391 -16.217 -9.259 1.00 34.88 90 VAL A CA 1
ATOM 682 C C . VAL A 1 90 ? -3.781 -17.525 -9.695 1.00 34.88 90 VAL A C 1
ATOM 684 O O . VAL A 1 90 ? -3.112 -18.195 -8.905 1.00 34.88 90 VAL A O 1
ATOM 687 N N . ALA A 1 91 ? -4.283 -17.986 -10.839 1.00 29.73 91 A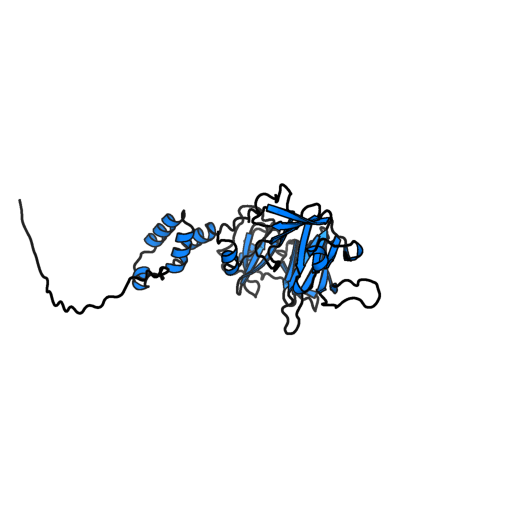LA A N 1
ATOM 688 C CA . ALA A 1 91 ? -4.273 -19.372 -11.238 1.00 29.73 91 ALA A CA 1
ATOM 689 C C . ALA A 1 91 ? -2.861 -19.892 -11.037 1.00 29.73 91 ALA A C 1
ATOM 691 O O . ALA A 1 91 ? -1.928 -19.228 -11.481 1.00 29.73 91 ALA A O 1
ATOM 692 N N . HIS A 1 92 ? -2.732 -20.988 -10.283 1.00 34.44 92 HIS A N 1
ATOM 693 C CA . HIS A 1 92 ? -1.523 -21.794 -10.137 1.00 34.44 92 HIS A CA 1
ATOM 694 C C . HIS A 1 92 ? -0.286 -21.152 -10.770 1.00 34.44 92 HIS A C 1
ATOM 696 O O . HIS A 1 92 ? -0.010 -21.389 -11.941 1.00 34.44 92 HIS A O 1
ATOM 702 N N . HIS A 1 93 ? 0.375 -20.297 -9.981 1.00 45.38 93 HIS A N 1
ATOM 703 C CA . HIS A 1 93 ? 1.581 -19.518 -10.266 1.00 45.38 93 HIS A CA 1
ATOM 704 C C . HI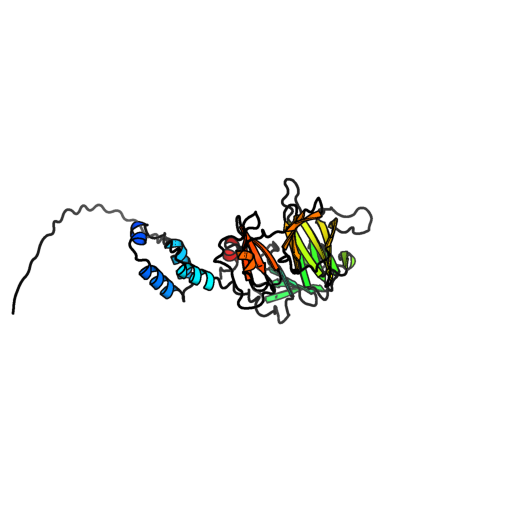S A 1 93 ? 2.513 -20.120 -11.330 1.00 45.38 93 HIS A C 1
ATOM 706 O O . HIS A 1 93 ? 3.551 -20.696 -11.010 1.00 45.38 93 HIS A O 1
ATOM 712 N N . SER A 1 94 ? 2.158 -19.985 -12.596 1.00 45.06 94 SER A N 1
ATOM 713 C CA . SER A 1 94 ? 2.994 -20.407 -13.703 1.00 45.06 94 SER A CA 1
ATOM 714 C C . SER A 1 94 ? 2.499 -19.720 -14.956 1.00 45.06 94 SER A C 1
ATOM 716 O O . SER A 1 94 ? 1.468 -20.070 -15.521 1.00 45.06 94 SER A O 1
ATOM 718 N N . PHE A 1 95 ? 3.240 -18.707 -15.376 1.00 47.44 95 PHE A N 1
ATOM 719 C CA . PHE A 1 95 ? 3.287 -18.371 -16.785 1.00 47.44 95 PHE A CA 1
ATOM 720 C C . PHE A 1 95 ? 4.554 -19.045 -17.300 1.00 47.44 95 PHE A C 1
ATOM 722 O O . PHE A 1 95 ? 5.630 -18.829 -16.738 1.00 47.44 95 PHE A O 1
ATOM 729 N N . ASP A 1 96 ? 4.387 -19.975 -18.238 1.00 50.81 96 ASP A N 1
ATOM 730 C CA . ASP A 1 96 ? 5.458 -20.857 -18.719 1.00 50.81 96 ASP A CA 1
ATOM 731 C C . ASP A 1 96 ? 6.185 -21.640 -17.595 1.00 50.81 96 ASP A C 1
ATOM 733 O O . ASP A 1 96 ? 7.406 -21.654 -17.481 1.00 50.81 96 ASP A O 1
ATOM 737 N N . GLY A 1 97 ? 5.434 -22.220 -16.649 1.00 53.28 97 GLY A N 1
ATOM 738 C CA . GLY A 1 97 ? 6.013 -22.991 -15.532 1.00 53.28 97 GLY A CA 1
ATOM 739 C C . GLY A 1 97 ? 6.672 -22.158 -14.418 1.00 53.28 97 GLY A C 1
ATOM 740 O O . GLY A 1 97 ? 7.075 -22.721 -13.400 1.00 53.28 97 GLY A O 1
ATOM 741 N N . THR A 1 98 ? 6.746 -20.827 -14.554 1.00 57.44 98 THR A N 1
ATOM 742 C CA . THR A 1 98 ? 7.484 -19.963 -13.617 1.00 57.44 98 THR A CA 1
ATOM 743 C C . THR A 1 98 ? 6.583 -19.302 -12.572 1.00 57.44 98 THR A C 1
ATOM 745 O O . THR A 1 98 ? 5.610 -18.622 -12.902 1.00 57.44 98 THR A O 1
ATOM 748 N N . LYS A 1 99 ? 6.946 -19.436 -11.288 1.00 66.06 99 LYS A N 1
ATOM 749 C CA . LYS A 1 99 ? 6.184 -18.876 -10.162 1.00 66.06 99 LYS A CA 1
ATOM 750 C C . LYS A 1 99 ? 6.139 -17.345 -10.201 1.00 66.06 99 LYS A C 1
ATOM 752 O O . LYS A 1 99 ? 7.111 -16.676 -9.851 1.00 66.06 99 LYS A O 1
ATOM 757 N N . ILE A 1 100 ? 4.978 -16.799 -10.561 1.00 64.56 100 ILE A N 1
ATOM 758 C CA . ILE A 1 100 ? 4.688 -15.362 -10.478 1.00 64.56 100 ILE A CA 1
ATOM 759 C C . ILE A 1 100 ? 4.614 -14.947 -9.006 1.00 64.56 100 ILE A C 1
ATOM 761 O O . ILE A 1 100 ? 3.891 -15.561 -8.219 1.00 64.56 100 ILE A O 1
ATOM 765 N N . VAL A 1 101 ? 5.344 -13.893 -8.646 1.00 65.94 101 VAL A N 1
ATOM 766 C CA . VAL A 1 101 ? 5.355 -13.299 -7.300 1.00 65.94 101 VAL A CA 1
ATOM 767 C C . VAL A 1 101 ? 4.427 -12.085 -7.230 1.00 65.94 101 VAL A C 1
ATOM 769 O O . VAL A 1 101 ? 3.744 -11.891 -6.226 1.00 65.94 101 VAL A O 1
ATOM 772 N N . TRP A 1 102 ? 4.366 -11.292 -8.302 1.00 67.25 102 TRP A N 1
ATOM 773 C CA . TRP A 1 102 ? 3.502 -10.116 -8.411 1.00 67.25 102 TRP A CA 1
ATOM 774 C C . TRP A 1 102 ? 3.137 -9.865 -9.877 1.00 67.25 102 TRP A C 1
ATOM 776 O O . TRP A 1 102 ? 3.933 -10.167 -10.763 1.00 67.25 102 TRP A O 1
ATOM 786 N N . ALA A 1 103 ? 1.966 -9.300 -10.152 1.00 64.38 103 ALA A N 1
ATOM 787 C CA . ALA A 1 103 ? 1.546 -8.934 -11.503 1.00 64.38 103 ALA A CA 1
ATOM 788 C C . ALA A 1 103 ? 0.738 -7.635 -11.465 1.00 64.38 103 ALA A C 1
ATOM 790 O O . ALA A 1 103 ? 0.039 -7.380 -10.484 1.00 64.38 103 ALA A O 1
ATOM 791 N N . SER A 1 104 ? 0.828 -6.830 -12.524 1.00 65.81 104 SER A N 1
ATOM 792 C CA . SER A 1 104 ? 0.008 -5.629 -12.685 1.00 65.81 104 SER A CA 1
ATOM 793 C C . SER A 1 104 ? -0.726 -5.674 -14.016 1.00 65.81 104 SER A C 1
ATOM 795 O O . SER A 1 104 ? -0.105 -5.735 -15.073 1.00 65.81 104 SER A O 1
ATOM 797 N N . THR A 1 105 ? -2.054 -5.613 -13.946 1.00 52.44 105 THR A N 1
ATOM 798 C CA . THR A 1 105 ? -2.958 -5.486 -15.098 1.00 52.44 105 THR A CA 1
ATOM 799 C C . THR A 1 105 ? -3.308 -4.026 -15.401 1.00 52.44 105 THR A C 1
ATOM 801 O O . THR A 1 105 ? -4.105 -3.766 -16.288 1.00 52.44 105 THR A O 1
ATOM 804 N N . HIS A 1 106 ? -2.790 -3.074 -14.615 1.00 50.41 106 HIS A N 1
ATOM 805 C CA . HIS A 1 106 ? -3.175 -1.657 -14.663 1.00 50.41 106 HIS A CA 1
ATOM 806 C C . HIS A 1 106 ? -2.284 -0.800 -15.562 1.00 50.41 106 HIS A C 1
ATOM 808 O O . HIS A 1 106 ? -2.392 0.423 -15.554 1.00 50.41 106 HIS A O 1
ATOM 814 N N . CYS A 1 107 ? -1.387 -1.421 -16.318 1.00 48.66 107 CYS A N 1
ATOM 815 C CA . CYS A 1 107 ? -0.634 -0.688 -17.309 1.00 48.66 107 CYS A CA 1
ATOM 816 C C . CYS A 1 107 ? -1.550 -0.478 -18.521 1.00 48.66 107 CYS A C 1
ATOM 818 O O . CYS A 1 107 ? -2.005 -1.455 -19.105 1.00 48.66 107 CYS A O 1
ATOM 820 N N . ASP A 1 108 ? -1.806 0.785 -18.883 1.00 44.59 108 ASP A N 1
ATOM 821 C CA . ASP A 1 108 ? -2.278 1.189 -20.216 1.00 44.59 108 ASP A CA 1
ATOM 822 C C . ASP A 1 108 ? -1.194 0.811 -21.247 1.00 44.59 108 ASP A C 1
ATOM 824 O O . ASP A 1 108 ? -0.532 1.647 -21.865 1.00 44.59 108 ASP A O 1
ATOM 828 N N . LEU A 1 109 ? -0.908 -0.483 -21.364 1.00 52.12 109 LEU A N 1
ATOM 829 C CA . LEU A 1 109 ? -0.262 -1.022 -22.536 1.00 52.12 109 LEU A CA 1
ATOM 830 C C . LEU A 1 109 ? -1.300 -0.882 -23.641 1.00 52.12 109 LEU A C 1
ATOM 832 O O . LEU A 1 109 ? -2.479 -1.150 -23.438 1.00 52.12 109 LEU A O 1
ATOM 836 N N . GLU A 1 110 ? -0.856 -0.436 -24.809 1.00 51.53 110 GLU A N 1
ATOM 837 C CA . GLU A 1 110 ? -1.695 -0.176 -25.989 1.00 51.53 110 GLU A CA 1
ATOM 838 C C . GLU A 1 110 ? -2.555 -1.391 -26.404 1.00 51.53 110 GLU A C 1
ATOM 840 O O . GLU A 1 110 ? -3.449 -1.264 -27.235 1.00 51.53 110 GLU A O 1
ATOM 845 N N . ASN A 1 111 ? -2.300 -2.556 -25.797 1.00 55.38 111 ASN A N 1
ATOM 846 C CA . ASN A 1 111 ? -3.017 -3.805 -25.940 1.00 55.38 111 ASN A CA 1
ATOM 847 C C . ASN A 1 111 ? -3.455 -4.337 -24.560 1.00 55.38 111 ASN A C 1
ATOM 849 O O . ASN A 1 111 ? -2.607 -4.700 -23.744 1.00 55.38 111 ASN A O 1
ATOM 853 N N . ASP A 1 112 ? -4.765 -4.529 -24.358 1.00 59.50 112 ASP A N 1
ATOM 854 C CA . ASP A 1 112 ? -5.369 -5.217 -23.190 1.00 59.50 112 ASP A CA 1
ATOM 855 C C . ASP A 1 112 ? -4.902 -6.688 -23.033 1.00 59.50 112 ASP A C 1
ATOM 857 O O . ASP A 1 112 ? -5.269 -7.388 -22.084 1.00 59.50 112 ASP A O 1
ATOM 861 N N . ASN A 1 113 ? -4.100 -7.173 -23.982 1.00 66.12 113 ASN A N 1
ATOM 862 C CA . ASN A 1 113 ? -3.582 -8.531 -24.057 1.00 66.12 113 ASN A CA 1
ATOM 863 C C . ASN A 1 113 ? -2.185 -8.702 -23.432 1.00 66.12 113 ASN A C 1
ATOM 865 O O . ASN A 1 113 ? -1.718 -9.827 -23.255 1.00 66.12 113 ASN A O 1
ATOM 869 N N . GLU A 1 114 ? -1.488 -7.609 -23.113 1.00 71.19 114 GLU A N 1
ATOM 870 C CA . GLU A 1 114 ? -0.157 -7.673 -22.507 1.00 71.19 114 GLU A CA 1
ATOM 871 C C . GLU A 1 114 ? -0.228 -7.556 -20.978 1.00 71.19 114 GLU A C 1
ATOM 873 O O . GLU A 1 114 ? -0.964 -6.747 -20.418 1.00 71.19 114 GLU A O 1
ATOM 878 N N . LEU A 1 115 ? 0.588 -8.349 -20.283 1.00 77.06 115 LEU A N 1
ATOM 879 C CA . LEU A 1 115 ? 0.728 -8.322 -18.830 1.00 77.06 115 LEU A CA 1
ATOM 880 C C . LEU A 1 115 ? 2.191 -8.105 -18.457 1.00 77.06 115 LEU A C 1
ATOM 882 O O . LEU A 1 115 ? 3.063 -8.836 -18.920 1.00 77.06 115 LEU A O 1
ATOM 886 N N . ILE A 1 116 ? 2.464 -7.175 -17.541 1.00 83.00 116 ILE A N 1
ATOM 887 C CA . ILE A 1 116 ? 3.765 -7.115 -16.867 1.00 83.00 116 ILE A CA 1
ATOM 888 C C . ILE A 1 116 ? 3.663 -7.851 -15.536 1.00 83.00 116 ILE A C 1
ATOM 890 O O . ILE A 1 116 ? 2.767 -7.602 -14.724 1.00 83.00 116 ILE A O 1
ATOM 894 N N . TYR A 1 117 ? 4.601 -8.761 -15.303 1.00 84.69 117 TYR A N 1
ATOM 895 C CA . TYR A 1 117 ? 4.660 -9.554 -14.085 1.00 84.69 117 TYR A CA 1
ATOM 896 C C . TYR A 1 117 ? 6.099 -9.739 -13.606 1.00 84.69 117 TYR A C 1
ATOM 898 O O . TYR A 1 117 ? 7.057 -9.608 -14.364 1.00 84.69 117 TYR A O 1
ATOM 906 N N . ALA A 1 118 ? 6.249 -10.032 -12.319 1.00 83.50 118 ALA A N 1
ATOM 907 C CA . ALA A 1 118 ? 7.525 -10.279 -11.674 1.00 83.50 118 ALA A CA 1
ATOM 908 C C . ALA A 1 118 ? 7.579 -11.698 -11.113 1.00 83.50 118 ALA A C 1
ATOM 910 O O . ALA A 1 118 ? 6.600 -12.230 -10.578 1.00 83.50 118 ALA A O 1
ATOM 911 N N . THR A 1 119 ? 8.757 -12.286 -11.210 1.00 83.44 119 THR A N 1
ATOM 912 C CA . THR A 1 119 ? 9.128 -13.596 -10.678 1.00 83.44 119 THR A CA 1
ATOM 913 C C . THR A 1 119 ? 10.258 -13.407 -9.660 1.00 83.44 119 THR A C 1
ATOM 915 O O . THR A 1 119 ? 10.652 -12.286 -9.333 1.00 83.44 119 THR A O 1
ATOM 918 N N . MET A 1 120 ? 10.811 -14.505 -9.143 1.00 81.31 120 MET A N 1
ATOM 919 C CA . MET A 1 120 ? 11.953 -14.435 -8.224 1.00 81.31 120 MET A CA 1
ATOM 920 C C . MET A 1 120 ? 13.245 -13.920 -8.874 1.00 81.31 120 MET A C 1
ATOM 922 O O . MET A 1 120 ? 14.152 -13.509 -8.152 1.00 81.31 120 MET A O 1
ATOM 926 N N . ASP A 1 121 ? 13.348 -13.950 -10.201 1.00 87.12 121 ASP A N 1
ATOM 927 C CA . ASP A 1 121 ? 14.569 -13.640 -10.946 1.00 87.12 121 ASP A CA 1
ATOM 928 C C . ASP A 1 121 ? 14.447 -12.420 -11.872 1.00 87.12 121 ASP A C 1
ATOM 930 O O . ASP A 1 121 ? 15.457 -11.957 -12.409 1.00 87.12 121 ASP A O 1
ATOM 934 N N . GLY A 1 122 ? 13.254 -11.861 -12.076 1.00 89.69 122 GLY A N 1
ATOM 935 C CA . GLY A 1 122 ? 13.127 -10.667 -12.898 1.00 89.69 122 GLY A CA 1
ATOM 936 C C . GLY A 1 122 ? 11.709 -10.194 -13.164 1.00 89.69 122 GLY A C 1
ATOM 937 O O . GLY A 1 122 ? 10.737 -10.675 -12.586 1.00 89.69 122 GLY A O 1
ATOM 938 N N . VAL A 1 123 ? 11.623 -9.223 -14.070 1.00 90.31 123 VAL A N 1
ATOM 939 C CA . VAL A 1 123 ? 10.375 -8.679 -14.607 1.00 90.31 123 VAL A CA 1
ATOM 940 C C . VAL A 1 123 ? 10.224 -9.135 -16.046 1.00 90.31 123 VAL A C 1
ATOM 942 O O . VAL A 1 123 ? 11.182 -9.113 -16.823 1.00 90.31 123 VAL A O 1
ATOM 945 N N . TYR A 1 124 ? 9.010 -9.523 -16.395 1.00 87.06 124 TYR A N 1
ATOM 946 C CA . TYR A 1 124 ? 8.648 -10.098 -17.674 1.00 87.06 124 TYR A CA 1
ATOM 947 C C . TYR A 1 124 ? 7.422 -9.385 -18.234 1.00 87.06 124 TYR A C 1
ATOM 949 O O . TYR A 1 124 ? 6.578 -8.881 -17.488 1.00 87.06 124 TYR A O 1
ATOM 957 N N . ARG A 1 125 ? 7.322 -9.378 -19.558 1.00 86.19 125 ARG A N 1
ATOM 958 C CA . ARG A 1 125 ? 6.096 -9.096 -20.292 1.00 86.19 125 ARG A CA 1
ATOM 959 C C . ARG A 1 125 ? 5.566 -10.400 -20.860 1.00 86.19 125 ARG A C 1
ATOM 961 O O . ARG A 1 125 ? 6.293 -11.066 -21.588 1.00 86.19 125 ARG A O 1
ATOM 968 N N . GLY A 1 126 ? 4.327 -10.737 -20.537 1.00 79.94 126 GLY A N 1
ATOM 969 C CA . GLY A 1 126 ? 3.607 -11.866 -21.111 1.00 79.94 126 GLY A CA 1
ATOM 970 C C . GLY A 1 126 ? 2.498 -11.407 -22.054 1.00 79.94 126 GLY A C 1
ATOM 971 O O . GLY A 1 126 ? 1.879 -10.374 -21.804 1.00 79.94 126 GLY A O 1
ATOM 972 N N . SER A 1 127 ? 2.229 -12.187 -23.100 1.00 75.69 127 SER A N 1
ATOM 973 C CA . SER A 1 127 ? 0.996 -12.093 -23.898 1.00 75.69 127 SER A CA 1
ATOM 974 C C . SER A 1 127 ? -0.038 -13.084 -23.362 1.00 75.69 127 SER A C 1
ATOM 976 O O . SER A 1 127 ? 0.267 -14.270 -23.207 1.00 75.69 127 SER A O 1
ATOM 978 N N . ARG A 1 128 ? -1.254 -12.626 -23.047 1.00 66.69 128 ARG A N 1
ATOM 979 C CA . ARG A 1 128 ? -2.299 -13.489 -22.477 1.00 66.69 128 ARG A CA 1
ATOM 980 C C . ARG A 1 128 ? -2.761 -14.554 -23.477 1.00 66.69 128 ARG A C 1
ATOM 982 O O . ARG A 1 128 ? -3.024 -15.678 -23.046 1.00 66.69 128 ARG A O 1
ATOM 989 N N . ASP A 1 129 ? -2.770 -14.232 -24.769 1.00 68.62 129 ASP A N 1
ATOM 990 C CA . ASP A 1 129 ? -3.171 -15.156 -25.836 1.00 68.62 129 ASP A CA 1
ATOM 991 C C . ASP A 1 129 ? -2.059 -16.142 -26.217 1.00 68.62 129 ASP A C 1
ATOM 993 O O . ASP A 1 129 ? -2.278 -17.353 -26.238 1.00 68.62 129 ASP A O 1
ATOM 997 N N . ASP A 1 130 ? -0.844 -15.642 -26.457 1.00 66.19 130 ASP A N 1
ATOM 998 C CA . ASP A 1 130 ? 0.234 -16.459 -27.036 1.00 66.19 130 ASP A CA 1
ATOM 999 C C . ASP A 1 130 ? 1.034 -17.247 -25.992 1.00 66.19 130 ASP A C 1
ATOM 1001 O O . ASP A 1 130 ? 1.890 -18.059 -26.343 1.00 66.19 130 ASP A O 1
ATOM 1005 N N . ARG A 1 131 ? 0.794 -16.998 -24.695 1.00 67.12 131 ARG A N 1
ATOM 1006 C CA . ARG A 1 131 ? 1.574 -17.556 -23.572 1.00 67.12 131 ARG A CA 1
ATOM 1007 C C . ARG A 1 131 ? 3.090 -17.365 -23.719 1.00 67.12 131 ARG A C 1
ATOM 1009 O O . ARG A 1 131 ? 3.875 -18.103 -23.128 1.00 67.12 131 ARG A O 1
ATOM 1016 N N . THR A 1 132 ? 3.507 -16.371 -24.495 1.00 73.12 132 THR A N 1
ATOM 1017 C CA . THR A 1 132 ? 4.908 -16.010 -24.695 1.00 73.12 132 THR A CA 1
ATOM 1018 C C . THR A 1 132 ? 5.337 -14.999 -23.646 1.00 73.12 132 THR A C 1
ATOM 1020 O O . THR A 1 132 ? 4.563 -14.111 -23.283 1.00 73.12 132 THR A O 1
ATOM 1023 N N . SER A 1 133 ? 6.578 -15.133 -23.172 1.00 83.12 133 SER A N 1
ATOM 1024 C CA . SER A 1 133 ? 7.173 -14.229 -22.190 1.00 83.12 133 SER A CA 1
ATOM 1025 C C . SER A 1 133 ? 8.489 -13.654 -22.661 1.00 83.12 133 SER A C 1
ATOM 1027 O O . SER A 1 133 ? 9.428 -14.380 -22.978 1.00 83.12 133 SER A O 1
ATOM 1029 N N . LEU A 1 134 ? 8.585 -12.332 -22.609 1.00 86.88 134 LEU A N 1
ATOM 1030 C CA . LEU A 1 134 ? 9.819 -11.594 -22.806 1.00 86.88 134 LEU A CA 1
ATOM 1031 C C . LEU A 1 134 ? 10.335 -11.104 -21.457 1.00 86.88 134 LEU A C 1
ATOM 1033 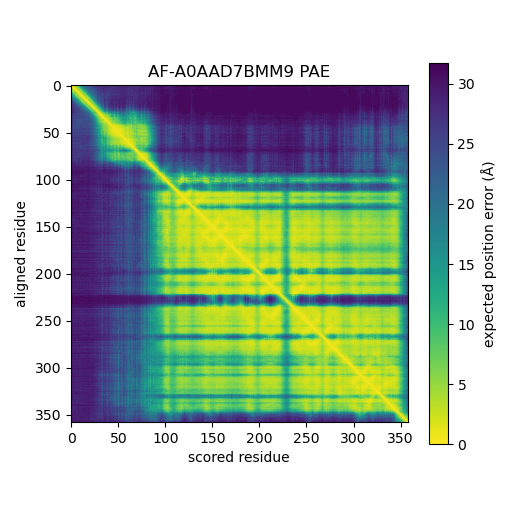O O . LEU A 1 134 ? 9.652 -10.357 -20.756 1.00 86.88 134 LEU A O 1
ATOM 1037 N N . ARG A 1 135 ? 11.561 -11.480 -21.095 1.00 89.31 135 ARG A N 1
ATOM 1038 C CA . ARG A 1 135 ? 12.221 -10.917 -19.915 1.00 89.31 135 ARG A CA 1
ATOM 1039 C C . ARG A 1 135 ? 12.615 -9.469 -20.194 1.00 89.31 135 ARG A C 1
ATOM 1041 O O . ARG A 1 135 ? 13.439 -9.212 -21.064 1.00 89.31 135 ARG A O 1
ATOM 1048 N N . LEU A 1 136 ? 12.040 -8.543 -19.436 1.00 91.69 136 LEU A N 1
ATOM 1049 C CA . LEU A 1 136 ? 12.316 -7.110 -19.529 1.00 91.69 136 LEU A CA 1
ATOM 1050 C C . LEU A 1 136 ? 13.494 -6.697 -18.645 1.00 91.69 136 LEU A C 1
ATOM 1052 O O . LEU A 1 136 ? 14.258 -5.802 -18.990 1.00 91.69 136 LEU A O 1
ATOM 1056 N N . TRP A 1 137 ? 13.639 -7.337 -17.485 1.00 94.19 137 TRP A N 1
ATOM 1057 C CA . TRP A 1 137 ? 14.681 -6.977 -16.531 1.00 94.19 137 TRP A CA 1
ATOM 1058 C C . TRP A 1 137 ? 15.112 -8.170 -15.691 1.00 94.19 137 TRP A C 1
ATOM 1060 O O . TRP A 1 137 ? 14.285 -8.907 -15.154 1.00 94.19 137 TRP A O 1
ATOM 1070 N N . SER A 1 138 ? 16.425 -8.357 -15.572 1.00 93.12 138 SER A N 1
ATOM 1071 C CA . SER A 1 138 ? 17.033 -9.383 -14.728 1.00 93.12 138 SER A CA 1
ATOM 1072 C C . SER A 1 138 ? 17.375 -8.791 -13.366 1.00 93.12 138 SER A C 1
ATOM 1074 O O . SER A 1 138 ? 18.435 -8.188 -13.207 1.00 93.12 138 SER A O 1
ATOM 1076 N N . HIS A 1 139 ? 16.500 -8.983 -12.379 1.00 92.62 139 HIS A N 1
ATOM 1077 C CA . HIS A 1 139 ? 16.751 -8.548 -11.009 1.00 92.62 139 HIS A CA 1
ATOM 1078 C C . HIS A 1 139 ? 16.170 -9.549 -10.003 1.00 92.62 139 HIS A C 1
ATOM 1080 O O . HIS A 1 139 ? 14.982 -9.868 -10.074 1.00 92.62 139 HIS A O 1
ATOM 1086 N N . PRO A 1 140 ? 16.971 -10.043 -9.045 1.00 92.31 140 PRO A N 1
ATOM 1087 C CA . PRO A 1 140 ? 16.518 -11.060 -8.110 1.00 92.31 140 PRO A CA 1
ATOM 1088 C C . PRO A 1 140 ? 15.588 -10.491 -7.032 1.00 92.31 140 PRO A C 1
ATOM 1090 O O . PRO A 1 140 ? 15.631 -9.305 -6.699 1.00 92.31 140 PRO A O 1
ATOM 1093 N N . ASN A 1 141 ? 14.817 -11.386 -6.413 1.00 88.56 141 ASN A N 1
ATOM 1094 C CA . ASN A 1 141 ? 14.063 -11.166 -5.176 1.00 88.56 141 ASN A CA 1
ATOM 1095 C C . ASN A 1 141 ? 13.030 -10.031 -5.233 1.00 88.56 141 ASN A C 1
ATOM 1097 O O . ASN A 1 141 ? 12.781 -9.387 -4.209 1.00 88.56 141 ASN A O 1
ATOM 1101 N N . ILE A 1 142 ? 12.424 -9.787 -6.398 1.00 88.88 142 ILE A N 1
ATOM 1102 C CA . ILE A 1 142 ? 11.316 -8.835 -6.529 1.00 88.88 142 ILE A CA 1
ATOM 1103 C C . ILE A 1 142 ? 10.101 -9.391 -5.784 1.00 88.88 142 ILE A C 1
ATOM 1105 O O . ILE A 1 142 ? 9.625 -10.484 -6.081 1.00 88.88 142 ILE A O 1
ATOM 1109 N N . SER A 1 143 ? 9.599 -8.639 -4.807 1.00 83.38 143 SER A N 1
ATOM 1110 C CA . SER A 1 143 ? 8.439 -9.029 -3.994 1.00 83.38 143 SER A CA 1
ATOM 1111 C C . SER A 1 143 ? 7.182 -8.225 -4.315 1.00 83.38 143 SER A C 1
ATOM 1113 O O . SER A 1 143 ? 6.071 -8.719 -4.134 1.00 83.38 143 SER A O 1
ATOM 1115 N N . ARG A 1 144 ? 7.346 -6.988 -4.791 1.00 86.44 144 ARG A N 1
ATOM 1116 C CA . ARG A 1 144 ? 6.257 -6.105 -5.216 1.00 86.44 144 ARG A CA 1
ATOM 1117 C C . ARG A 1 144 ? 6.774 -5.088 -6.220 1.00 86.44 144 ARG A C 1
ATOM 1119 O O . ARG A 1 144 ? 7.900 -4.612 -6.079 1.00 86.44 144 ARG A O 1
ATOM 1126 N N . PHE A 1 145 ? 5.928 -4.696 -7.164 1.00 89.56 145 PHE A N 1
ATOM 1127 C CA . PHE A 1 145 ? 6.167 -3.528 -8.002 1.00 89.56 145 PHE A CA 1
ATOM 1128 C C . PHE A 1 145 ? 4.872 -2.759 -8.282 1.00 89.56 145 PHE A C 1
ATOM 1130 O O . PHE A 1 145 ? 3.784 -3.315 -8.147 1.00 89.56 145 PHE A O 1
ATOM 1137 N N . GLU A 1 146 ? 5.019 -1.502 -8.684 1.00 88.44 146 GLU A N 1
ATOM 1138 C CA . GLU A 1 146 ? 3.958 -0.626 -9.176 1.00 88.44 146 GLU A CA 1
ATOM 1139 C C . GLU A 1 146 ? 4.471 0.115 -10.420 1.00 88.44 146 GLU A C 1
ATOM 1141 O O . GLU A 1 146 ? 5.656 0.453 -10.497 1.00 88.44 146 GLU A O 1
ATOM 1146 N N . ILE A 1 147 ? 3.594 0.364 -11.394 1.00 87.44 147 ILE A N 1
ATOM 1147 C CA . ILE A 1 147 ? 3.932 1.054 -12.645 1.00 87.44 147 ILE A CA 1
ATOM 1148 C C . ILE A 1 147 ? 3.157 2.365 -12.696 1.00 87.44 147 ILE A C 1
ATOM 1150 O O . ILE A 1 147 ? 1.931 2.356 -12.659 1.00 87.44 147 ILE A O 1
ATOM 1154 N N . LEU A 1 148 ? 3.874 3.480 -12.809 1.00 87.44 148 LEU A N 1
ATOM 1155 C CA . LEU A 1 148 ? 3.318 4.817 -12.979 1.00 87.44 148 LEU A CA 1
ATOM 1156 C C . LEU A 1 148 ? 3.614 5.272 -14.407 1.00 87.44 148 LEU A C 1
ATOM 1158 O O . LEU A 1 148 ? 4.670 5.847 -14.677 1.00 87.44 148 LEU A O 1
ATOM 1162 N N . VAL A 1 149 ? 2.697 4.961 -15.325 1.00 84.38 149 VAL A N 1
ATOM 1163 C CA . VAL A 1 149 ? 2.882 5.192 -16.767 1.00 84.38 149 VAL A CA 1
ATOM 1164 C C . VAL A 1 149 ? 3.090 6.679 -17.056 1.00 84.38 149 VAL A C 1
ATOM 1166 O O . VAL A 1 149 ? 4.097 7.034 -17.664 1.00 84.38 149 VAL A O 1
ATOM 1169 N N . ASP A 1 150 ? 2.220 7.546 -16.527 1.00 84.44 150 ASP A N 1
ATOM 1170 C CA . ASP A 1 150 ? 2.288 9.000 -16.754 1.00 84.44 150 ASP A CA 1
ATOM 1171 C C . ASP A 1 150 ? 3.565 9.638 -16.196 1.00 84.44 150 ASP A C 1
ATOM 1173 O O . ASP A 1 150 ? 4.046 10.640 -16.714 1.00 84.44 150 ASP A O 1
ATOM 1177 N N . ALA A 1 151 ? 4.116 9.058 -15.127 1.00 86.12 151 ALA A N 1
ATOM 1178 C CA . ALA A 1 151 ? 5.352 9.531 -14.511 1.00 86.12 151 ALA A CA 1
ATOM 1179 C C . ALA A 1 151 ? 6.602 8.881 -15.124 1.00 86.12 151 ALA A C 1
ATOM 1181 O O . ALA A 1 151 ? 7.712 9.194 -14.707 1.00 86.12 151 ALA A O 1
ATOM 1182 N N . ASN A 1 152 ? 6.442 7.956 -16.077 1.00 90.31 152 ASN A N 1
ATOM 1183 C CA . ASN A 1 152 ? 7.512 7.120 -16.608 1.00 90.31 152 ASN A CA 1
ATOM 1184 C C . ASN A 1 152 ? 8.323 6.399 -15.507 1.00 90.31 152 ASN A C 1
ATOM 1186 O O . ASN A 1 152 ? 9.549 6.310 -15.584 1.00 90.31 152 ASN A O 1
ATOM 1190 N N . LEU A 1 153 ? 7.660 5.868 -14.472 1.00 91.00 153 LEU A N 1
ATOM 1191 C CA . LEU A 1 153 ? 8.332 5.218 -13.339 1.00 91.00 153 LEU A CA 1
ATOM 1192 C C . LEU A 1 153 ? 7.859 3.790 -13.098 1.00 91.00 153 LEU A C 1
ATOM 1194 O O . LEU A 1 153 ? 6.672 3.508 -12.964 1.00 91.00 153 LEU A O 1
ATOM 1198 N N . PHE A 1 154 ? 8.828 2.899 -12.941 1.00 92.94 154 PHE A N 1
ATOM 1199 C CA . PHE A 1 154 ? 8.669 1.585 -12.351 1.00 92.94 154 PHE A CA 1
ATOM 1200 C C . PHE A 1 154 ? 9.211 1.618 -10.921 1.00 92.94 154 PHE A C 1
ATOM 1202 O O . PHE A 1 154 ? 10.391 1.894 -10.693 1.00 92.94 154 PHE A O 1
ATOM 1209 N N . LEU A 1 155 ? 8.347 1.343 -9.949 1.00 94.50 155 LEU A N 1
ATOM 1210 C CA . LEU A 1 155 ? 8.685 1.296 -8.530 1.00 94.50 155 LEU A CA 1
ATOM 1211 C C . LEU A 1 155 ? 8.712 -0.162 -8.092 1.00 94.50 155 LEU A C 1
ATOM 1213 O O . LEU A 1 155 ? 7.744 -0.879 -8.331 1.00 94.50 155 LEU A O 1
ATOM 1217 N N . CYS A 1 156 ? 9.764 -0.620 -7.418 1.00 94.56 156 CYS A N 1
ATOM 1218 C CA . CYS A 1 156 ? 9.783 -1.994 -6.920 1.00 94.56 156 CYS A CA 1
ATOM 1219 C C . CYS A 1 156 ? 10.480 -2.164 -5.577 1.00 94.56 156 CYS A C 1
ATOM 1221 O O . CYS A 1 156 ? 11.346 -1.389 -5.177 1.00 94.56 156 CYS A O 1
ATOM 1223 N N . LEU A 1 157 ? 10.071 -3.219 -4.878 1.00 93.25 157 LEU A N 1
ATOM 1224 C CA . LEU A 1 157 ? 10.719 -3.723 -3.682 1.00 93.25 157 LEU A CA 1
ATOM 1225 C C . LEU A 1 157 ? 11.420 -5.032 -4.037 1.00 93.25 157 LEU A C 1
ATOM 1227 O O . LEU A 1 157 ? 10.764 -6.006 -4.411 1.00 93.25 157 LEU A O 1
ATOM 1231 N N . ALA A 1 158 ? 12.743 -5.054 -3.896 1.00 94.06 158 ALA A N 1
ATOM 1232 C CA . ALA A 1 158 ? 13.562 -6.222 -4.180 1.00 94.06 158 ALA A CA 1
ATOM 1233 C C . ALA A 1 158 ? 14.526 -6.496 -3.022 1.00 94.06 158 ALA A C 1
ATOM 1235 O O . ALA A 1 158 ? 15.345 -5.649 -2.675 1.00 94.06 158 ALA A O 1
ATOM 1236 N N . GLY A 1 159 ? 14.405 -7.659 -2.374 1.00 92.12 159 GLY A N 1
ATOM 1237 C CA . GLY A 1 159 ? 15.290 -8.043 -1.261 1.00 92.12 159 GLY A CA 1
ATOM 1238 C C . GLY A 1 159 ? 15.343 -7.042 -0.092 1.00 92.12 159 GLY A C 1
ATOM 1239 O O . GLY A 1 159 ? 16.368 -6.926 0.570 1.00 92.12 159 GLY A O 1
ATOM 1240 N N . GLY A 1 160 ? 14.266 -6.284 0.146 1.00 93.81 160 GLY A N 1
ATOM 1241 C CA . GLY A 1 160 ? 14.219 -5.235 1.174 1.00 93.81 160 GLY A CA 1
ATOM 1242 C C . GLY A 1 160 ? 14.792 -3.880 0.742 1.00 93.81 160 GLY A C 1
ATOM 1243 O O . GLY A 1 160 ? 14.888 -2.970 1.566 1.00 93.81 160 GLY A O 1
ATOM 1244 N N . VAL A 1 161 ? 15.155 -3.718 -0.529 1.00 96.75 161 VAL A N 1
ATOM 1245 C CA . VAL A 1 161 ? 15.588 -2.448 -1.121 1.00 96.75 161 VAL A CA 1
ATOM 1246 C C . VAL A 1 161 ? 14.465 -1.894 -1.990 1.00 96.75 161 VAL A C 1
ATOM 1248 O O . VAL A 1 161 ? 13.916 -2.606 -2.830 1.00 96.75 161 VAL A O 1
ATOM 1251 N N . PHE A 1 162 ? 14.109 -0.630 -1.773 1.00 97.06 162 PHE A N 1
ATOM 1252 C CA . PHE A 1 162 ? 13.143 0.082 -2.601 1.00 97.06 162 PHE A CA 1
ATOM 1253 C C . PHE A 1 162 ? 13.872 0.819 -3.727 1.00 97.06 162 PHE A C 1
ATOM 1255 O O . PHE A 1 162 ? 14.759 1.642 -3.471 1.00 97.06 162 PHE A O 1
ATOM 1262 N N . LEU A 1 163 ? 13.504 0.484 -4.960 1.00 95.69 163 LEU A N 1
ATOM 1263 C CA . LEU A 1 163 ? 14.162 0.907 -6.189 1.00 95.69 163 LEU A CA 1
ATOM 1264 C C . LEU A 1 163 ? 13.183 1.654 -7.091 1.00 95.69 163 LEU A C 1
ATOM 1266 O O . LEU A 1 163 ? 11.993 1.328 -7.137 1.00 95.69 163 LEU A O 1
ATOM 1270 N N . THR A 1 164 ? 13.717 2.588 -7.870 1.00 94.94 164 THR A N 1
ATOM 1271 C CA . THR A 1 164 ? 13.008 3.206 -8.992 1.00 94.94 164 THR A CA 1
ATOM 1272 C C . THR A 1 164 ? 13.796 3.014 -10.274 1.00 94.94 164 THR A C 1
ATOM 1274 O O . THR A 1 164 ? 15.021 3.140 -10.266 1.00 94.94 164 THR A O 1
ATOM 1277 N N . VAL A 1 165 ? 13.088 2.739 -11.363 1.00 93.44 165 VAL A N 1
ATOM 1278 C CA . VAL A 1 165 ? 13.642 2.578 -12.710 1.00 93.44 165 VAL A CA 1
ATOM 1279 C C . VAL A 1 165 ? 12.742 3.347 -13.683 1.00 93.44 165 VAL A C 1
ATOM 1281 O O . VAL A 1 165 ? 11.521 3.289 -13.521 1.00 93.44 165 VAL A O 1
ATOM 1284 N N . PRO A 1 166 ? 13.277 4.057 -14.689 1.00 92.44 166 PRO A N 1
ATOM 1285 C CA . PRO A 1 166 ? 12.466 4.608 -15.768 1.00 92.44 166 PRO A CA 1
ATOM 1286 C C . PRO A 1 166 ? 11.625 3.513 -16.434 1.00 92.44 166 PRO A C 1
ATOM 1288 O O . PRO A 1 166 ? 12.146 2.488 -16.879 1.00 92.44 166 PRO A O 1
ATOM 1291 N N . PHE A 1 167 ? 10.309 3.707 -16.512 1.00 91.06 167 PHE A N 1
ATOM 1292 C CA . PHE A 1 167 ? 9.426 2.689 -17.082 1.00 91.06 167 PHE A CA 1
ATOM 1293 C C . PHE A 1 167 ? 9.726 2.449 -18.566 1.00 91.06 167 PHE A C 1
ATOM 1295 O O . PHE A 1 167 ? 9.664 1.313 -19.022 1.00 91.06 167 PHE A O 1
ATOM 1302 N N . SER A 1 168 ? 10.118 3.483 -19.306 1.00 90.06 168 SER A N 1
ATOM 1303 C CA . SER A 1 168 ? 10.473 3.410 -20.722 1.00 90.06 168 SER A CA 1
ATOM 1304 C C . SER A 1 168 ? 11.626 2.443 -20.990 1.00 90.06 168 SER A C 1
ATOM 1306 O O . SER A 1 168 ? 11.506 1.613 -21.889 1.00 90.06 168 SER A O 1
ATOM 1308 N N . THR A 1 169 ? 12.699 2.486 -20.192 1.00 90.38 169 THR A N 1
ATOM 1309 C CA . THR A 1 169 ? 13.867 1.602 -20.362 1.00 90.38 169 THR A CA 1
ATOM 1310 C C . THR A 1 169 ? 13.561 0.167 -19.945 1.00 90.38 169 THR A C 1
ATOM 1312 O O . THR A 1 169 ? 14.052 -0.783 -20.559 1.00 90.38 169 THR A O 1
ATOM 1315 N N . LEU A 1 170 ? 12.700 -0.009 -18.937 1.00 90.00 170 LEU A N 1
ATOM 1316 C CA . LEU A 1 170 ? 12.178 -1.317 -18.552 1.00 90.00 170 LEU A CA 1
ATOM 1317 C C . LEU A 1 170 ? 11.284 -1.898 -19.659 1.00 90.00 170 LEU A C 1
ATOM 1319 O O . LEU A 1 170 ? 11.429 -3.058 -20.031 1.00 90.00 170 LEU A O 1
ATOM 1323 N N . LYS A 1 171 ? 10.380 -1.087 -20.220 1.00 87.94 171 LYS A N 1
ATOM 1324 C CA . LYS A 1 171 ? 9.424 -1.481 -21.266 1.00 87.94 171 LYS A CA 1
ATOM 1325 C C . LYS A 1 171 ? 10.146 -1.976 -22.525 1.00 87.94 171 LYS A C 1
ATOM 1327 O O . LYS A 1 171 ? 9.648 -2.888 -23.179 1.00 87.94 171 LYS A O 1
ATOM 1332 N N . THR A 1 172 ? 11.301 -1.416 -22.867 1.00 87.88 172 THR A N 1
ATOM 1333 C CA . THR A 1 172 ? 12.103 -1.828 -24.033 1.00 87.88 172 THR A CA 1
ATOM 1334 C C . THR A 1 172 ? 13.114 -2.934 -23.731 1.00 87.88 172 THR A C 1
ATOM 1336 O O . THR A 1 172 ? 13.760 -3.423 -24.652 1.00 87.88 172 THR A O 1
ATOM 1339 N N . GLY A 1 173 ? 13.277 -3.333 -22.465 1.00 87.12 173 GLY A N 1
ATOM 1340 C CA . GLY A 1 173 ? 14.302 -4.295 -22.057 1.00 87.12 173 GLY A CA 1
ATOM 1341 C C . GLY A 1 173 ? 15.735 -3.755 -22.141 1.00 87.12 173 GLY A C 1
ATOM 1342 O O . GLY A 1 173 ? 16.685 -4.531 -22.181 1.00 87.12 173 GLY A O 1
ATOM 1343 N N . THR A 1 174 ? 15.910 -2.430 -22.182 1.00 89.00 174 THR A N 1
ATOM 1344 C CA . THR A 1 174 ? 17.219 -1.766 -22.334 1.00 89.00 174 THR A CA 1
ATOM 1345 C C . THR A 1 174 ? 17.760 -1.193 -21.023 1.00 89.00 174 THR A C 1
ATOM 1347 O O . THR A 1 174 ? 18.753 -0.467 -21.052 1.00 89.00 174 THR A O 1
ATOM 1350 N N . CYS A 1 175 ? 17.117 -1.502 -19.891 1.00 89.81 175 CYS A N 1
ATOM 1351 C CA . CYS A 1 175 ? 17.493 -1.030 -18.558 1.00 89.81 175 CYS A CA 1
ATOM 1352 C C . CYS A 1 175 ? 18.970 -1.315 -18.252 1.00 89.81 175 CYS A C 1
ATOM 1354 O O . CYS A 1 175 ? 19.394 -2.471 -18.176 1.00 89.81 175 CYS A O 1
ATOM 1356 N N . GLN A 1 176 ? 19.737 -0.252 -18.023 1.00 88.69 176 GLN A N 1
ATOM 1357 C CA . GLN A 1 176 ? 21.129 -0.312 -17.593 1.00 88.69 176 GLN A CA 1
ATOM 1358 C C . GLN A 1 176 ? 21.237 -0.231 -16.065 1.00 88.69 176 GLN A C 1
ATOM 1360 O O . GLN A 1 176 ? 20.331 0.283 -15.407 1.00 88.69 176 GLN A O 1
ATOM 1365 N N . PRO A 1 177 ? 22.359 -0.668 -15.462 1.00 87.88 177 PRO A N 1
ATOM 1366 C CA . PRO A 1 177 ? 22.584 -0.506 -14.025 1.00 87.88 177 PRO A CA 1
ATOM 1367 C C . PRO A 1 177 ? 22.516 0.953 -13.549 1.00 87.88 177 PRO A C 1
ATOM 1369 O O . PRO A 1 177 ? 22.109 1.203 -12.420 1.00 87.88 177 PRO A O 1
ATOM 1372 N N . SER A 1 178 ? 22.883 1.910 -14.408 1.00 87.69 178 SER A N 1
ATOM 1373 C CA . SER A 1 178 ? 22.794 3.349 -14.130 1.00 87.69 178 SER A CA 1
ATOM 1374 C C . SER A 1 178 ? 21.365 3.875 -14.035 1.00 87.69 178 SER A C 1
ATOM 1376 O O . SER A 1 178 ? 21.165 4.921 -13.433 1.00 87.69 178 SER A O 1
ATOM 1378 N N . ASP A 1 179 ? 20.393 3.170 -14.620 1.00 89.69 179 ASP A N 1
ATOM 1379 C CA . ASP A 1 179 ? 18.977 3.558 -14.600 1.00 89.69 179 ASP A CA 1
ATOM 1380 C C . ASP A 1 179 ? 18.296 3.167 -13.281 1.00 89.69 179 ASP A C 1
ATOM 1382 O O . ASP A 1 179 ? 17.176 3.589 -12.995 1.00 89.69 179 ASP A O 1
ATOM 1386 N N . VAL A 1 180 ? 18.950 2.319 -12.481 1.00 92.62 180 VAL A N 1
ATOM 1387 C CA . VAL A 1 180 ? 18.403 1.790 -11.234 1.00 92.62 180 VAL A CA 1
ATOM 1388 C C . VAL A 1 180 ? 18.812 2.692 -10.080 1.00 92.62 180 VAL A C 1
ATOM 1390 O O . VAL A 1 180 ? 19.948 2.663 -9.605 1.00 92.62 180 VAL A O 1
ATOM 1393 N N . ILE A 1 181 ? 17.853 3.453 -9.564 1.00 93.19 181 ILE A N 1
ATOM 1394 C CA . ILE A 1 181 ? 18.072 4.332 -8.418 1.00 93.19 181 ILE A CA 1
ATOM 1395 C C . ILE A 1 181 ? 17.644 3.606 -7.142 1.00 93.19 181 ILE A C 1
ATOM 1397 O O . ILE A 1 181 ? 16.492 3.192 -6.983 1.00 93.19 181 ILE A O 1
ATOM 1401 N N . ARG A 1 182 ? 18.582 3.471 -6.199 1.00 94.69 182 ARG A N 1
ATOM 1402 C CA . ARG A 1 182 ? 18.324 2.943 -4.852 1.00 94.69 182 ARG A CA 1
ATOM 1403 C C . ARG A 1 182 ? 17.816 4.065 -3.956 1.00 94.69 182 ARG A C 1
ATOM 1405 O O . ARG A 1 182 ? 18.585 4.939 -3.571 1.00 94.69 182 ARG A O 1
ATOM 1412 N N . VAL A 1 183 ? 16.535 4.025 -3.596 1.00 94.50 183 VAL A N 1
ATOM 1413 C CA . VAL A 1 183 ? 15.905 5.080 -2.785 1.00 94.50 183 VAL A CA 1
ATOM 1414 C C . VAL A 1 183 ? 16.038 4.800 -1.293 1.00 94.50 183 VAL A C 1
ATOM 1416 O O . VAL A 1 183 ? 16.281 5.708 -0.497 1.00 94.50 183 VAL A O 1
ATOM 1419 N N . ASN A 1 184 ? 15.834 3.549 -0.873 1.00 95.88 184 ASN A N 1
ATOM 1420 C CA . ASN A 1 184 ? 15.958 3.185 0.535 1.00 95.88 184 ASN A CA 1
ATOM 1421 C C . ASN A 1 184 ? 16.182 1.687 0.749 1.00 95.88 184 ASN A C 1
ATOM 1423 O O . ASN A 1 184 ? 15.881 0.867 -0.114 1.00 95.88 184 ASN A O 1
ATOM 1427 N N . GLU A 1 185 ? 16.637 1.334 1.948 1.00 95.88 185 GLU A N 1
ATOM 1428 C CA . GLU A 1 185 ? 16.966 -0.035 2.347 1.00 95.88 185 GLU A CA 1
ATOM 1429 C C . GLU A 1 185 ? 16.249 -0.435 3.638 1.00 95.88 185 GLU A C 1
ATOM 1431 O O . GLU A 1 185 ? 15.844 0.415 4.441 1.00 95.88 185 GLU A O 1
ATOM 1436 N N . HIS A 1 186 ? 16.127 -1.747 3.848 1.00 95.00 186 HIS A N 1
ATOM 1437 C CA . HIS A 1 186 ? 15.360 -2.364 4.935 1.00 95.00 186 HIS A CA 1
ATOM 1438 C C . HIS A 1 186 ? 13.866 -2.008 4.894 1.00 95.00 186 HIS A C 1
ATOM 1440 O O . HIS A 1 186 ? 13.216 -1.831 5.927 1.00 95.00 186 HIS A O 1
ATOM 1446 N N . ILE A 1 187 ? 13.325 -1.881 3.683 1.00 96.06 187 ILE A N 1
ATOM 1447 C CA . ILE A 1 187 ? 11.912 -1.613 3.439 1.00 96.06 187 ILE A CA 1
ATOM 1448 C C . ILE A 1 187 ? 11.136 -2.927 3.490 1.00 96.06 187 ILE A C 1
ATOM 1450 O O . ILE A 1 187 ? 11.478 -3.899 2.822 1.00 96.06 187 ILE A O 1
ATOM 1454 N N . ALA A 1 188 ? 10.075 -2.949 4.289 1.00 91.12 188 ALA A N 1
ATOM 1455 C CA . ALA A 1 188 ? 9.184 -4.098 4.419 1.00 91.12 188 ALA A CA 1
ATOM 1456 C C . ALA A 1 188 ? 7.947 -3.976 3.518 1.00 91.12 188 ALA A C 1
ATOM 1458 O O . ALA A 1 188 ? 7.353 -4.978 3.129 1.00 91.12 188 ALA A O 1
ATOM 1459 N N . TYR A 1 189 ? 7.531 -2.746 3.213 1.00 87.38 189 TYR A N 1
ATOM 1460 C CA . TYR A 1 189 ? 6.282 -2.467 2.515 1.00 87.38 189 TYR A CA 1
ATOM 1461 C C . TYR A 1 189 ? 6.364 -1.134 1.774 1.00 87.38 189 TYR A C 1
ATOM 1463 O O . TYR A 1 189 ? 6.945 -0.176 2.288 1.00 87.38 189 TYR A O 1
ATOM 1471 N N . PHE A 1 190 ? 5.716 -1.057 0.610 1.00 92.25 190 PHE A N 1
ATOM 1472 C CA . PHE A 1 190 ? 5.365 0.216 -0.009 1.00 92.25 190 PHE A CA 1
ATOM 1473 C C . PHE A 1 190 ? 3.950 0.197 -0.595 1.00 92.25 190 PHE A C 1
ATOM 1475 O O . PHE A 1 190 ? 3.405 -0.872 -0.894 1.00 92.25 190 PHE A O 1
ATOM 1482 N N . THR A 1 191 ? 3.379 1.391 -0.732 1.00 90.19 191 THR A N 1
ATOM 1483 C CA . THR A 1 191 ? 2.102 1.668 -1.396 1.00 90.19 191 THR A CA 1
ATOM 1484 C C . THR A 1 191 ? 2.199 2.972 -2.181 1.00 90.19 191 THR A C 1
ATOM 1486 O O . THR A 1 191 ? 3.024 3.834 -1.862 1.00 90.19 191 THR A O 1
ATOM 1489 N N . VAL A 1 192 ? 1.349 3.120 -3.190 1.00 90.69 192 VAL A N 1
ATOM 1490 C CA . VAL A 1 192 ? 1.293 4.293 -4.059 1.00 90.69 192 VAL A CA 1
ATOM 1491 C C . VAL A 1 192 ? -0.161 4.708 -4.225 1.00 90.69 192 VAL A C 1
ATOM 1493 O O . VAL A 1 192 ? -1.052 3.861 -4.258 1.00 90.69 192 VAL A O 1
ATOM 1496 N N . ALA A 1 193 ? -0.412 6.009 -4.311 1.00 87.62 193 ALA A N 1
ATOM 1497 C CA . ALA A 1 193 ? -1.722 6.525 -4.678 1.00 87.62 193 ALA A CA 1
ATOM 1498 C C . ALA A 1 193 ? -1.596 7.810 -5.503 1.00 87.62 193 ALA A C 1
ATOM 1500 O O . ALA A 1 193 ? -0.672 8.596 -5.268 1.00 87.62 193 ALA A O 1
ATOM 1501 N N . PRO A 1 194 ? -2.537 8.069 -6.426 1.00 86.44 194 PRO A N 1
ATOM 1502 C CA . PRO A 1 194 ? -2.625 9.360 -7.088 1.00 86.44 194 PRO A CA 1
ATOM 1503 C C . PRO A 1 194 ? -2.948 10.458 -6.068 1.00 86.44 194 PRO A C 1
ATOM 1505 O O . PRO A 1 194 ? -3.753 10.278 -5.145 1.00 86.44 194 PRO A O 1
ATOM 1508 N N . GLN A 1 195 ? -2.339 11.626 -6.244 1.00 82.88 195 GLN A N 1
ATOM 1509 C CA . GLN A 1 195 ? -2.686 12.806 -5.467 1.00 82.88 195 GLN A CA 1
ATOM 1510 C C . GLN A 1 195 ? -4.006 13.380 -5.987 1.00 82.88 195 GLN A C 1
ATOM 1512 O O . GLN A 1 195 ? -4.158 13.684 -7.162 1.00 82.88 195 GLN A O 1
ATOM 1517 N N . THR A 1 196 ? -4.990 13.519 -5.100 1.00 71.00 196 THR A N 1
ATOM 1518 C CA . THR A 1 196 ? -6.350 13.974 -5.450 1.00 71.00 196 THR A CA 1
ATOM 1519 C C . THR A 1 196 ? -6.651 15.378 -4.915 1.00 71.00 196 THR A C 1
ATOM 1521 O O . THR A 1 196 ? -7.793 15.704 -4.576 1.00 71.00 196 THR A O 1
ATOM 1524 N N . ALA A 1 197 ? -5.624 16.224 -4.779 1.00 69.12 197 ALA A N 1
ATOM 1525 C CA . ALA A 1 197 ? -5.781 17.607 -4.333 1.00 69.12 197 ALA A CA 1
ATOM 1526 C C . ALA A 1 197 ? -6.035 18.555 -5.525 1.00 69.12 197 ALA A C 1
ATOM 1528 O O . ALA A 1 197 ? -5.528 18.314 -6.616 1.00 69.12 197 ALA A O 1
ATOM 1529 N N . PRO A 1 198 ? -6.827 19.633 -5.355 1.00 66.44 198 PRO A N 1
ATOM 1530 C CA . PRO A 1 198 ? -7.151 20.544 -6.447 1.00 66.44 198 PRO A CA 1
ATOM 1531 C C . PRO A 1 198 ? -5.864 21.230 -6.910 1.00 66.44 198 PRO A C 1
ATOM 1533 O O . PRO A 1 198 ? -5.170 21.820 -6.086 1.00 66.44 198 PRO A O 1
ATOM 1536 N N . GLY A 1 199 ? -5.544 21.121 -8.199 1.00 65.12 199 GLY A N 1
ATOM 1537 C CA . GLY A 1 199 ? -4.332 21.707 -8.780 1.00 65.12 199 GLY A CA 1
ATOM 1538 C C . GLY A 1 199 ? -3.036 20.926 -8.536 1.00 65.12 199 GLY A C 1
ATOM 1539 O O . GLY A 1 199 ? -1.990 21.383 -8.980 1.00 65.12 199 GLY A O 1
ATOM 1540 N N . VAL A 1 200 ? -3.081 19.762 -7.875 1.00 69.81 200 VAL A N 1
ATOM 1541 C CA . VAL A 1 200 ? -1.916 18.875 -7.719 1.00 69.81 200 VAL A CA 1
ATOM 1542 C C . VAL A 1 200 ? -2.180 17.599 -8.505 1.00 69.81 200 VAL A C 1
ATOM 1544 O O . VAL A 1 200 ? -3.068 16.824 -8.152 1.00 69.81 200 VAL A O 1
ATOM 1547 N N . SER A 1 201 ? -1.415 17.402 -9.575 1.00 70.50 201 SER A N 1
ATOM 1548 C CA . SER A 1 201 ? -1.373 16.152 -10.334 1.00 70.50 201 SER A CA 1
ATOM 1549 C C . SER A 1 201 ? -0.080 15.411 -10.003 1.00 70.50 201 SER A C 1
ATOM 1551 O O . SER A 1 201 ? 0.920 16.041 -9.667 1.00 70.50 201 SER A O 1
ATOM 1553 N N . GLY A 1 202 ? -0.121 14.082 -10.026 1.00 86.81 202 GLY A N 1
ATOM 1554 C CA . GLY A 1 202 ? 1.024 13.237 -9.703 1.00 86.81 202 GLY A CA 1
ATOM 1555 C C . GLY A 1 202 ? 0.684 12.159 -8.685 1.00 86.81 202 GLY A C 1
ATOM 1556 O O . GLY A 1 202 ? -0.480 11.906 -8.362 1.00 86.81 202 GLY A O 1
ATOM 1557 N N . TYR A 1 203 ? 1.722 11.520 -8.163 1.00 91.19 203 TYR A N 1
ATOM 1558 C CA . TYR A 1 203 ? 1.601 10.370 -7.277 1.00 91.19 203 TYR A CA 1
ATOM 1559 C C . TYR A 1 203 ? 2.260 10.659 -5.931 1.00 91.19 203 TYR A C 1
ATOM 1561 O O . TYR A 1 203 ? 3.188 11.462 -5.820 1.00 91.19 203 TYR A O 1
ATOM 1569 N N . ARG A 1 204 ? 1.762 9.997 -4.889 1.00 92.94 204 ARG A N 1
ATOM 1570 C CA . ARG A 1 204 ? 2.416 9.912 -3.587 1.00 92.94 204 ARG A CA 1
ATOM 1571 C C . ARG A 1 204 ? 2.798 8.467 -3.335 1.00 92.94 204 ARG A C 1
ATOM 1573 O O . ARG A 1 204 ? 1.982 7.562 -3.500 1.00 92.94 204 ARG A O 1
ATOM 1580 N N . VAL A 1 205 ? 4.033 8.268 -2.904 1.00 95.25 205 VAL A N 1
ATOM 1581 C CA . VAL A 1 205 ? 4.598 6.972 -2.540 1.00 95.25 205 VAL A CA 1
ATOM 1582 C C . VAL A 1 205 ? 4.802 6.949 -1.033 1.00 95.25 205 VAL A C 1
ATOM 1584 O O . VAL A 1 205 ? 5.267 7.916 -0.439 1.00 95.25 205 VAL A O 1
ATOM 1587 N N . CYS A 1 206 ? 4.460 5.841 -0.392 1.00 96.00 206 CYS A N 1
ATOM 1588 C CA . CYS A 1 206 ? 4.728 5.612 1.019 1.00 96.00 206 CYS A CA 1
ATOM 1589 C C . CYS A 1 206 ? 5.528 4.323 1.152 1.00 96.00 206 CYS A C 1
ATOM 1591 O O . CYS A 1 206 ? 5.077 3.273 0.697 1.00 96.00 206 CYS A O 1
ATOM 1593 N N . ILE A 1 207 ? 6.679 4.391 1.816 1.00 96.94 207 ILE A N 1
ATOM 1594 C CA . ILE A 1 207 ? 7.496 3.227 2.168 1.00 96.94 207 ILE A CA 1
ATOM 1595 C C . ILE A 1 207 ? 7.552 3.089 3.685 1.00 96.94 207 ILE A C 1
ATOM 1597 O O . ILE A 1 207 ? 7.493 4.080 4.417 1.00 96.94 207 ILE A O 1
ATOM 1601 N N . ALA A 1 208 ? 7.707 1.861 4.164 1.00 97.00 208 ALA A N 1
ATOM 1602 C CA . ALA A 1 208 ? 7.833 1.598 5.584 1.00 97.00 208 ALA A CA 1
ATOM 1603 C C . ALA A 1 208 ? 8.973 0.631 5.895 1.00 97.00 208 ALA A C 1
ATOM 1605 O O . ALA A 1 208 ? 9.075 -0.453 5.313 1.00 97.00 208 ALA A O 1
ATOM 1606 N N . LYS A 1 209 ? 9.788 1.013 6.879 1.00 96.56 209 LYS A N 1
ATOM 1607 C CA . LYS A 1 209 ? 10.660 0.100 7.620 1.00 96.56 209 LYS A CA 1
ATOM 1608 C C . LYS A 1 209 ? 9.858 -0.471 8.767 1.00 96.56 209 LYS A C 1
ATOM 1610 O O . LYS A 1 209 ? 9.175 0.279 9.464 1.00 96.56 209 LYS A O 1
ATOM 1615 N N . ASN A 1 210 ? 9.950 -1.774 8.975 1.00 94.12 210 ASN A N 1
ATOM 1616 C CA . ASN A 1 210 ? 9.147 -2.446 9.980 1.00 94.12 210 ASN A CA 1
ATOM 1617 C C . ASN A 1 210 ? 10.011 -3.340 10.865 1.00 94.12 210 ASN A C 1
ATOM 1619 O O . ASN A 1 210 ? 10.902 -4.034 10.384 1.00 94.12 210 ASN A O 1
ATOM 1623 N N . SER A 1 211 ? 9.714 -3.330 12.157 1.00 93.31 211 SER A N 1
ATOM 1624 C CA . SER A 1 211 ? 10.249 -4.241 13.161 1.00 93.31 211 SER A CA 1
ATOM 1625 C C . SER A 1 211 ? 9.096 -4.813 13.986 1.00 93.31 211 SER A C 1
ATOM 1627 O O . SER A 1 211 ? 7.972 -4.317 13.939 1.00 93.31 211 SER A O 1
ATOM 1629 N N . SER A 1 212 ? 9.371 -5.818 14.817 1.00 88.31 212 SER A N 1
ATOM 1630 C CA . SER A 1 212 ? 8.350 -6.440 15.675 1.00 88.31 212 SER A CA 1
ATOM 1631 C C . SER A 1 212 ? 7.750 -5.503 16.736 1.00 88.31 212 SER A C 1
ATOM 1633 O O . SER A 1 212 ? 6.732 -5.844 17.347 1.00 88.31 212 SER A O 1
ATOM 1635 N N . LYS A 1 213 ? 8.378 -4.344 16.984 1.00 91.50 213 LYS A N 1
ATOM 1636 C CA . LYS A 1 213 ? 7.979 -3.376 18.020 1.00 91.50 213 LYS A CA 1
ATOM 1637 C C . LYS A 1 213 ? 7.683 -1.981 17.479 1.00 91.50 213 LYS A C 1
ATOM 1639 O O . LYS A 1 213 ? 7.140 -1.167 18.216 1.00 91.50 213 LYS A O 1
ATOM 1644 N N . SER A 1 214 ? 8.053 -1.678 16.241 1.00 94.62 214 SER A N 1
ATOM 1645 C CA . SER A 1 214 ? 7.951 -0.324 15.700 1.00 94.62 214 SER A CA 1
ATOM 1646 C C . SER A 1 214 ? 8.078 -0.277 14.188 1.00 94.62 214 SER A C 1
ATOM 1648 O O . SER A 1 214 ? 8.651 -1.181 13.579 1.00 94.62 214 SER A O 1
ATOM 1650 N N . CYS A 1 215 ? 7.619 0.820 13.597 1.00 96.38 215 CYS A N 1
ATOM 1651 C CA . CYS A 1 215 ? 7.832 1.124 12.194 1.00 96.38 215 CYS A CA 1
ATOM 1652 C C . CYS A 1 215 ? 8.265 2.580 11.990 1.00 96.38 215 CYS A C 1
ATOM 1654 O O . CYS A 1 215 ? 7.894 3.474 12.754 1.00 96.38 215 CYS A O 1
ATOM 1656 N N . ILE A 1 216 ? 9.025 2.812 10.921 1.00 97.75 216 ILE A N 1
ATOM 1657 C CA . ILE A 1 216 ? 9.348 4.146 10.404 1.00 97.75 216 ILE A CA 1
ATOM 1658 C C . ILE A 1 216 ? 8.695 4.257 9.037 1.00 97.75 216 ILE A C 1
ATOM 1660 O O . ILE A 1 216 ? 8.941 3.422 8.164 1.00 97.75 216 ILE A O 1
ATOM 1664 N N . ILE A 1 217 ? 7.873 5.282 8.858 1.00 97.81 217 ILE A N 1
ATOM 1665 C CA . ILE A 1 217 ? 7.141 5.536 7.623 1.00 97.81 217 ILE A CA 1
ATOM 1666 C C . ILE A 1 217 ? 7.731 6.781 6.972 1.00 97.81 217 ILE A C 1
ATOM 1668 O O . ILE A 1 217 ? 7.915 7.801 7.635 1.00 97.81 217 ILE A O 1
ATOM 1672 N N . LYS A 1 218 ? 8.022 6.686 5.673 1.00 97.62 218 LYS A N 1
ATOM 1673 C CA . LYS A 1 218 ? 8.453 7.811 4.842 1.00 97.62 218 LYS A CA 1
ATOM 1674 C C . LYS A 1 218 ? 7.483 7.981 3.685 1.00 97.62 218 LYS A C 1
ATOM 1676 O O . LYS A 1 218 ? 7.165 7.002 3.005 1.00 97.62 218 LYS A O 1
ATOM 1681 N N . THR A 1 219 ? 7.036 9.207 3.448 1.00 96.50 219 THR A N 1
ATOM 1682 C CA . THR A 1 219 ? 6.228 9.553 2.276 1.00 96.50 219 THR A CA 1
ATOM 1683 C C . THR A 1 219 ? 7.030 10.402 1.312 1.00 96.50 219 THR A C 1
ATOM 1685 O O . THR A 1 219 ? 7.828 11.238 1.727 1.00 96.50 219 THR A O 1
ATOM 1688 N N . PHE A 1 220 ? 6.795 10.191 0.027 1.00 94.94 220 PHE A N 1
ATOM 1689 C CA . PHE A 1 220 ? 7.437 10.901 -1.061 1.00 94.94 220 PHE A CA 1
ATOM 1690 C C . PHE A 1 220 ? 6.381 11.373 -2.039 1.00 94.94 220 PHE A C 1
ATOM 1692 O O . PHE A 1 220 ? 5.434 10.638 -2.323 1.00 94.94 220 PHE A O 1
ATOM 1699 N N . ASP A 1 221 ? 6.579 12.558 -2.585 1.00 92.94 221 ASP A N 1
ATOM 1700 C CA . ASP A 1 221 ? 5.845 12.987 -3.762 1.00 92.94 221 ASP A CA 1
ATOM 1701 C C . ASP A 1 221 ? 6.692 12.657 -4.993 1.00 92.94 221 ASP A C 1
ATOM 1703 O O . ASP A 1 221 ? 7.921 12.769 -4.969 1.00 92.94 221 ASP A O 1
ATOM 1707 N N . VAL A 1 222 ? 6.031 12.159 -6.037 1.00 90.81 222 VAL A N 1
ATOM 1708 C CA . VAL A 1 222 ? 6.666 11.934 -7.335 1.00 90.81 222 VAL A CA 1
ATOM 1709 C C . VAL A 1 222 ? 6.749 13.282 -8.020 1.00 90.81 222 VAL A C 1
ATOM 1711 O O . VAL A 1 222 ? 5.713 13.853 -8.363 1.00 90.81 222 VAL A O 1
ATOM 1714 N N . ASP A 1 223 ? 7.965 13.784 -8.180 1.00 81.69 223 ASP A N 1
ATOM 1715 C CA . ASP A 1 223 ? 8.197 15.013 -8.914 1.00 81.69 223 ASP A CA 1
ATOM 1716 C C . ASP A 1 223 ? 8.352 14.668 -10.397 1.00 81.69 223 ASP A C 1
ATOM 1718 O O . ASP A 1 223 ? 9.110 13.767 -10.770 1.00 81.69 223 ASP A O 1
ATOM 1722 N N . ALA A 1 224 ? 7.594 15.357 -11.244 1.00 60.78 224 ALA A N 1
ATOM 1723 C CA . ALA A 1 224 ? 7.675 15.216 -12.692 1.00 60.78 224 ALA A CA 1
ATOM 1724 C C . ALA A 1 224 ? 8.889 16.009 -13.193 1.00 60.78 224 ALA A C 1
ATOM 1726 O O . ALA A 1 224 ? 8.755 16.958 -13.961 1.00 60.78 224 ALA A O 1
ATOM 1727 N N . VAL A 1 225 ? 10.084 15.682 -12.698 1.00 55.16 225 VAL A N 1
ATOM 1728 C CA . VAL A 1 225 ? 11.298 16.377 -13.119 1.00 55.16 225 VAL A CA 1
ATOM 1729 C C . VAL A 1 225 ? 11.683 15.868 -14.500 1.00 55.16 225 VAL A C 1
ATOM 1731 O O . VAL A 1 225 ? 12.135 14.732 -14.662 1.00 55.16 225 VAL A O 1
ATOM 1734 N N . GLU A 1 226 ? 11.544 16.743 -15.492 1.00 45.91 226 GLU A N 1
ATOM 1735 C CA . GLU A 1 226 ? 12.311 16.668 -16.728 1.00 45.91 226 GLU A CA 1
ATOM 1736 C C . GLU A 1 226 ? 13.806 16.692 -16.370 1.00 45.91 226 GLU A C 1
ATOM 1738 O O . GLU A 1 226 ? 14.354 17.695 -15.923 1.00 45.91 226 GLU A O 1
ATOM 1743 N N . SER A 1 227 ? 14.433 15.525 -16.484 1.00 41.53 227 SER A N 1
ATOM 1744 C CA . SER A 1 227 ? 15.860 15.277 -16.699 1.00 41.53 227 SER A CA 1
ATOM 1745 C C . SER A 1 227 ? 16.868 16.348 -16.233 1.00 41.53 227 SER A C 1
ATOM 1747 O O . SER A 1 227 ? 17.167 17.310 -16.930 1.00 41.53 227 SER A O 1
ATOM 1749 N N . SER A 1 228 ? 17.544 16.038 -15.123 1.00 43.50 228 SER A N 1
ATOM 1750 C CA . SER A 1 228 ? 18.995 16.210 -14.920 1.00 43.50 228 SER A CA 1
ATOM 1751 C C . SER A 1 228 ? 19.650 17.544 -15.325 1.00 43.50 228 SER A C 1
ATOM 1753 O O . SER A 1 228 ? 20.139 17.703 -16.444 1.00 43.50 228 SER A O 1
ATOM 1755 N N . VAL A 1 229 ? 19.885 18.411 -14.338 1.00 37.78 229 VAL A N 1
ATOM 1756 C CA . VAL A 1 229 ? 21.026 19.340 -14.358 1.00 37.78 229 VAL A CA 1
ATOM 1757 C C . VAL A 1 229 ? 22.124 18.737 -13.472 1.00 37.78 229 VAL A C 1
ATOM 1759 O O . VAL A 1 229 ? 21.959 18.669 -12.259 1.00 37.78 229 VAL A O 1
ATOM 1762 N N . GLY A 1 230 ? 23.238 18.275 -14.058 1.00 44.03 230 GLY A N 1
ATOM 1763 C CA . GLY A 1 230 ? 24.474 18.009 -13.295 1.00 44.03 230 GLY A CA 1
ATOM 1764 C C . GLY A 1 230 ? 24.950 16.558 -13.109 1.00 44.03 230 GLY A C 1
ATOM 1765 O O . GLY A 1 230 ? 25.665 16.290 -12.150 1.00 44.03 230 GLY A O 1
ATOM 1766 N N . GLY A 1 231 ? 24.624 15.618 -14.003 1.00 47.44 231 GLY A N 1
ATOM 1767 C CA . GLY A 1 231 ? 25.362 14.343 -14.126 1.00 47.44 231 GLY A CA 1
ATOM 1768 C C . GLY A 1 231 ? 25.185 13.300 -13.007 1.00 47.44 231 GLY A C 1
ATOM 1769 O O . GLY A 1 231 ? 25.659 12.177 -13.158 1.00 47.44 231 GLY A O 1
ATOM 1770 N N . GLN A 1 232 ? 24.469 13.612 -11.925 1.00 49.62 232 GLN A N 1
ATOM 1771 C CA . GLN A 1 232 ? 23.947 12.628 -10.974 1.00 49.62 232 GLN A CA 1
ATOM 1772 C C . GLN A 1 232 ? 22.439 12.497 -11.191 1.00 49.62 232 GLN A C 1
ATOM 1774 O O . GLN A 1 232 ? 21.718 13.494 -11.154 1.00 49.62 232 GLN A O 1
ATOM 1779 N N . GLN A 1 233 ? 21.957 11.277 -11.450 1.00 56.22 233 GLN A N 1
ATOM 1780 C CA . GLN A 1 233 ? 20.521 11.013 -11.524 1.00 56.22 233 GLN A CA 1
ATOM 1781 C C . GLN A 1 233 ? 19.922 11.215 -10.128 1.00 56.22 233 GLN A C 1
ATOM 1783 O O . GLN A 1 233 ? 20.082 10.378 -9.239 1.00 56.22 233 GLN A O 1
ATOM 1788 N N . ALA A 1 234 ? 19.284 12.363 -9.913 1.00 66.06 234 ALA A N 1
ATOM 1789 C CA . ALA A 1 234 ? 18.516 12.611 -8.707 1.00 66.06 234 ALA A CA 1
ATOM 1790 C C . ALA A 1 234 ? 17.304 11.670 -8.680 1.00 66.06 234 ALA A C 1
ATOM 1792 O O . ALA A 1 234 ? 16.678 11.414 -9.709 1.00 66.06 234 ALA A O 1
ATOM 1793 N N . SER A 1 235 ? 16.980 11.148 -7.496 1.00 79.00 235 SER A N 1
ATOM 1794 C CA . SER A 1 235 ? 15.766 10.357 -7.295 1.00 79.00 235 SER A CA 1
ATOM 1795 C C . SER A 1 235 ? 14.537 11.177 -7.718 1.00 79.00 235 SER A C 1
ATOM 1797 O O . SER A 1 235 ? 14.386 12.295 -7.227 1.00 79.00 235 SER A O 1
ATOM 1799 N N . PRO A 1 236 ? 13.622 10.624 -8.538 1.00 86.38 236 PRO A N 1
ATOM 1800 C CA . PRO A 1 236 ? 12.369 11.290 -8.923 1.00 86.38 236 PRO A CA 1
ATOM 1801 C C . PRO A 1 236 ? 11.372 11.396 -7.753 1.00 86.38 236 PRO A C 1
ATOM 1803 O O . PRO A 1 236 ? 10.265 11.909 -7.891 1.00 86.38 236 PRO A O 1
ATOM 1806 N N . LEU A 1 237 ? 11.744 10.857 -6.589 1.00 92.12 237 LEU A N 1
ATOM 1807 C CA . LEU A 1 237 ? 10.971 10.894 -5.359 1.00 92.12 237 LEU A CA 1
ATOM 1808 C C . LEU A 1 237 ? 11.531 11.953 -4.412 1.00 92.12 237 LEU A C 1
ATOM 1810 O O . LEU A 1 237 ? 12.669 11.830 -3.948 1.00 92.12 237 LEU A O 1
ATOM 1814 N N . VAL A 1 238 ? 10.696 12.930 -4.065 1.00 92.00 238 VAL A N 1
ATOM 1815 C CA . VAL A 1 238 ? 11.006 13.988 -3.098 1.00 92.00 238 VAL A CA 1
ATOM 1816 C C . VAL A 1 238 ? 10.404 13.616 -1.748 1.00 92.00 238 VAL A C 1
ATOM 1818 O O . VAL A 1 238 ? 9.191 13.447 -1.631 1.00 92.00 238 VAL A O 1
ATOM 1821 N N . LEU A 1 239 ? 11.243 13.465 -0.718 1.00 93.62 239 LEU A N 1
ATOM 1822 C CA . LEU A 1 239 ? 10.794 13.137 0.640 1.00 93.62 239 LEU A CA 1
ATOM 1823 C C . LEU A 1 239 ? 9.912 14.267 1.185 1.00 93.62 239 LEU A C 1
ATOM 1825 O O . LEU A 1 239 ? 10.355 15.408 1.276 1.00 93.62 239 LEU A O 1
ATOM 1829 N N . THR A 1 240 ? 8.687 13.936 1.590 1.00 93.62 240 THR A N 1
ATOM 1830 C CA . THR A 1 240 ? 7.734 14.904 2.147 1.00 93.62 240 THR A CA 1
ATOM 1831 C C . THR A 1 240 ? 7.574 14.786 3.652 1.00 93.62 240 THR A C 1
ATOM 1833 O O . THR A 1 240 ? 7.493 15.806 4.328 1.00 93.62 240 THR A O 1
ATOM 1836 N N . GLN A 1 241 ? 7.520 13.567 4.190 1.00 95.81 241 GLN A N 1
ATOM 1837 C CA . GLN A 1 241 ? 7.390 13.321 5.628 1.00 95.81 241 GLN A CA 1
ATOM 1838 C C . GLN A 1 241 ? 8.157 12.069 6.039 1.00 95.81 241 GLN A C 1
ATOM 1840 O O . GLN A 1 241 ? 8.246 11.098 5.285 1.00 95.81 241 GLN A O 1
ATOM 1845 N N . GLU A 1 242 ? 8.649 12.069 7.275 1.00 96.56 242 GLU A N 1
ATOM 1846 C CA . GLU A 1 242 ? 9.229 10.907 7.941 1.00 96.56 242 GLU A CA 1
ATOM 1847 C C . GLU A 1 242 ? 8.793 10.890 9.404 1.00 96.56 242 GLU A C 1
ATOM 1849 O O . GLU A 1 242 ? 8.943 11.880 10.117 1.00 96.56 242 GLU A O 1
ATOM 1854 N N . PHE A 1 243 ? 8.242 9.765 9.859 1.00 97.19 243 PHE A N 1
ATOM 1855 C CA . PHE A 1 243 ? 7.758 9.643 11.230 1.00 97.19 243 PHE A CA 1
ATOM 1856 C C . PHE A 1 243 ? 7.822 8.211 11.759 1.00 97.19 243 PHE A C 1
ATOM 1858 O O . PHE A 1 243 ? 7.836 7.227 11.016 1.00 97.19 243 PHE A O 1
ATOM 1865 N N . TYR A 1 244 ? 7.859 8.109 13.086 1.00 96.69 244 TYR A N 1
ATOM 1866 C CA . TYR A 1 244 ? 7.997 6.863 13.829 1.00 96.69 244 TYR A CA 1
ATOM 1867 C C . TYR A 1 244 ? 6.687 6.484 14.526 1.00 96.69 244 TYR A C 1
ATOM 1869 O O . TYR A 1 244 ? 6.036 7.327 15.144 1.00 96.69 244 TYR A O 1
ATOM 1877 N N . ILE A 1 245 ? 6.334 5.197 14.490 1.00 95.00 245 ILE A N 1
ATOM 1878 C CA . ILE A 1 245 ? 5.230 4.633 15.271 1.00 95.00 245 ILE A CA 1
ATOM 1879 C C . ILE A 1 245 ? 5.768 3.464 16.114 1.00 95.00 245 ILE A C 1
ATOM 1881 O O . ILE A 1 245 ? 6.364 2.539 15.560 1.00 95.00 245 ILE A O 1
ATOM 1885 N N . PRO A 1 246 ? 5.528 3.434 17.441 1.00 94.38 246 PRO A N 1
ATOM 1886 C CA . PRO A 1 246 ? 5.997 2.373 18.339 1.00 94.38 246 PRO A CA 1
ATOM 1887 C C . PRO A 1 246 ? 5.139 1.098 18.253 1.00 94.38 246 PRO A C 1
ATOM 1889 O O . PRO A 1 246 ? 4.781 0.515 19.275 1.00 94.38 246 PRO A O 1
ATOM 1892 N N . ARG A 1 247 ? 4.747 0.697 17.040 1.00 93.50 247 ARG A N 1
ATOM 1893 C CA . ARG A 1 247 ? 4.046 -0.556 16.745 1.00 93.50 247 ARG A CA 1
ATOM 1894 C C . ARG A 1 247 ? 4.457 -1.077 15.375 1.00 93.50 247 ARG A C 1
ATOM 1896 O O . ARG A 1 247 ? 4.809 -0.302 14.495 1.00 93.50 247 ARG A O 1
ATOM 1903 N N . GLU A 1 248 ? 4.396 -2.391 15.216 1.00 93.19 248 GLU A N 1
ATOM 1904 C CA . GLU A 1 248 ? 4.593 -3.056 13.928 1.00 93.19 248 GLU A CA 1
ATOM 1905 C C . GLU A 1 248 ? 3.480 -2.644 12.947 1.00 93.19 248 GLU A C 1
ATOM 1907 O O . GLU A 1 248 ? 2.305 -2.612 13.316 1.00 93.19 248 GLU A O 1
ATOM 1912 N N . LEU A 1 249 ? 3.847 -2.340 11.705 1.00 92.88 249 LEU A N 1
ATOM 1913 C CA . LEU A 1 249 ? 2.927 -2.023 10.615 1.00 92.88 249 LEU A CA 1
ATOM 1914 C C . LEU A 1 249 ? 2.561 -3.288 9.834 1.00 92.88 249 LEU A C 1
ATOM 1916 O O . LEU A 1 249 ? 3.428 -4.075 9.467 1.00 92.88 249 LEU A O 1
ATOM 1920 N N . TYR A 1 250 ? 1.282 -3.460 9.524 1.00 90.19 250 TYR A N 1
ATOM 1921 C CA . TYR A 1 250 ? 0.790 -4.525 8.649 1.00 90.19 250 TYR A CA 1
ATOM 1922 C C . TYR A 1 250 ? 0.423 -4.019 7.262 1.00 90.19 250 TYR A C 1
ATOM 1924 O O . TYR A 1 250 ? 0.746 -4.677 6.274 1.00 90.19 250 TYR A O 1
ATOM 1932 N N . SER A 1 251 ? -0.196 -2.845 7.168 1.00 88.38 251 SER A N 1
ATOM 1933 C CA . SER A 1 251 ? -0.443 -2.182 5.890 1.00 88.38 251 SER A CA 1
ATOM 1934 C C . SER A 1 251 ? -0.610 -0.678 6.069 1.00 88.38 251 SER A C 1
ATOM 1936 O O . SER A 1 251 ? -0.875 -0.182 7.163 1.00 88.38 251 SER A O 1
ATOM 1938 N N . ALA A 1 252 ? -0.436 0.055 4.975 1.00 90.44 252 ALA A N 1
ATOM 1939 C CA . ALA A 1 252 ? -0.682 1.486 4.919 1.00 90.44 252 ALA A CA 1
ATOM 1940 C C . ALA A 1 252 ? -1.367 1.839 3.599 1.00 90.44 252 ALA A C 1
ATOM 1942 O O . ALA A 1 252 ? -1.090 1.223 2.563 1.00 90.44 252 ALA A O 1
ATOM 1943 N N . GLN A 1 253 ? -2.243 2.834 3.644 1.00 88.00 253 GLN A N 1
ATOM 1944 C CA . GLN A 1 253 ? -2.998 3.325 2.502 1.00 88.00 253 GLN A CA 1
ATOM 1945 C C . GLN A 1 253 ? -3.034 4.843 2.511 1.00 88.00 253 GLN A C 1
ATOM 1947 O O . GLN A 1 253 ? -3.402 5.477 3.503 1.00 88.00 253 GLN A O 1
ATOM 1952 N N . ILE A 1 254 ? -2.652 5.421 1.381 1.00 89.31 254 ILE A N 1
ATOM 1953 C CA . ILE A 1 254 ? -2.634 6.864 1.205 1.00 89.31 254 ILE A CA 1
ATOM 1954 C C . ILE A 1 254 ? -4.061 7.335 0.931 1.00 89.31 254 ILE A C 1
ATOM 1956 O O . ILE A 1 254 ? -4.722 6.894 -0.006 1.00 89.31 254 ILE A O 1
ATOM 1960 N N . LEU A 1 255 ? -4.523 8.255 1.768 1.00 87.62 255 LEU A N 1
ATOM 1961 C CA . LEU A 1 255 ? -5.720 9.053 1.559 1.00 87.62 255 LEU A CA 1
ATOM 1962 C C . LEU A 1 255 ? -5.295 10.457 1.100 1.00 87.62 255 LEU A C 1
ATOM 1964 O O . LEU A 1 255 ? -4.119 10.816 1.105 1.00 87.62 255 LEU A O 1
ATOM 1968 N N . ARG A 1 256 ? -6.261 11.305 0.737 1.00 85.44 256 ARG A N 1
ATOM 1969 C CA . ARG A 1 256 ? -5.984 12.629 0.148 1.00 85.44 256 ARG A CA 1
ATOM 1970 C C . ARG A 1 256 ? -5.063 13.527 0.992 1.00 85.44 256 ARG A C 1
ATOM 1972 O O . ARG A 1 256 ? -4.241 14.242 0.433 1.00 85.44 256 ARG A O 1
ATOM 1979 N N . ARG A 1 257 ? -5.218 13.535 2.321 1.00 87.62 257 ARG A N 1
ATOM 1980 C CA . ARG A 1 257 ? -4.424 14.367 3.260 1.00 87.62 257 ARG A CA 1
ATOM 1981 C C . ARG A 1 257 ? -3.862 13.578 4.444 1.00 87.62 257 ARG A C 1
ATOM 1983 O O . ARG A 1 257 ? -3.308 14.153 5.378 1.00 87.62 257 ARG A O 1
ATOM 1990 N N . SER A 1 258 ? -4.054 12.270 4.435 1.00 92.06 258 SER A N 1
ATOM 1991 C CA . SER A 1 258 ? -3.782 11.412 5.576 1.00 92.06 258 SER A CA 1
ATOM 1992 C C . SER A 1 258 ? -3.339 10.033 5.116 1.00 92.06 258 SER A C 1
ATOM 1994 O O . SER A 1 258 ? -3.476 9.675 3.949 1.00 92.06 258 SER A O 1
ATOM 1996 N N . LEU A 1 259 ? -2.795 9.262 6.041 1.00 93.38 259 LEU A N 1
ATOM 1997 C CA . LEU A 1 259 ? -2.417 7.878 5.854 1.00 93.38 259 LEU A CA 1
ATOM 1998 C C . LEU A 1 259 ? -3.280 7.029 6.783 1.00 93.38 259 LEU A C 1
ATOM 2000 O O . LEU A 1 259 ? -3.244 7.220 7.997 1.00 93.38 259 LEU A O 1
ATOM 2004 N N . ALA A 1 260 ? -4.058 6.107 6.227 1.00 92.81 260 ALA A N 1
ATOM 2005 C CA . ALA A 1 260 ? -4.689 5.060 7.018 1.00 92.81 260 ALA A CA 1
ATOM 2006 C C . ALA A 1 260 ? -3.663 3.945 7.235 1.00 92.81 260 ALA A C 1
ATOM 2008 O O . ALA A 1 260 ? -3.143 3.382 6.270 1.00 92.81 260 ALA A O 1
ATOM 2009 N N . VAL A 1 261 ? -3.350 3.642 8.490 1.00 94.25 261 VAL A N 1
ATOM 2010 C CA . VAL A 1 261 ? -2.377 2.613 8.866 1.00 94.25 261 VAL A CA 1
ATOM 2011 C C . VAL A 1 261 ? -3.060 1.491 9.636 1.00 94.25 261 VAL A C 1
ATOM 2013 O O . VAL A 1 261 ? -3.826 1.730 10.569 1.00 94.25 261 VAL A O 1
ATOM 2016 N N . ALA A 1 262 ? -2.764 0.258 9.235 1.00 92.56 262 ALA A N 1
ATOM 2017 C CA . ALA A 1 262 ? -3.088 -0.955 9.963 1.00 92.56 262 ALA A CA 1
ATOM 2018 C C . ALA A 1 262 ? -1.842 -1.390 10.732 1.00 92.56 262 ALA A C 1
ATOM 2020 O O . ALA A 1 262 ? -0.842 -1.806 10.149 1.00 92.56 262 ALA A O 1
ATOM 2021 N N . LEU A 1 263 ? -1.895 -1.264 12.045 1.00 93.25 263 LEU A N 1
ATOM 2022 C CA . LEU A 1 263 ? -0.820 -1.531 12.985 1.00 93.25 263 LEU A CA 1
ATOM 2023 C C . LEU A 1 263 ? -1.164 -2.763 13.813 1.00 93.25 263 LEU A C 1
ATOM 2025 O O . LEU A 1 263 ? -2.328 -3.127 13.971 1.00 93.25 263 LEU A O 1
ATOM 2029 N N . LYS A 1 264 ? -0.155 -3.381 14.415 1.00 91.00 264 LYS A N 1
ATOM 2030 C CA . LYS A 1 264 ? -0.363 -4.436 15.399 1.00 91.00 264 LYS A CA 1
ATOM 2031 C C . LYS A 1 264 ? -1.303 -3.965 16.501 1.00 91.00 264 LYS A C 1
ATOM 2033 O O . LYS A 1 264 ? -1.021 -2.980 17.183 1.00 91.00 264 LYS A O 1
ATOM 2038 N N . ALA A 1 265 ? -2.412 -4.686 16.649 1.00 84.50 265 ALA A N 1
ATOM 2039 C CA . ALA A 1 265 ? -3.380 -4.433 17.700 1.00 84.50 265 ALA A CA 1
ATOM 2040 C C . ALA A 1 265 ? -2.705 -4.552 19.074 1.00 84.50 265 ALA A C 1
ATOM 2042 O O . ALA A 1 265 ? -1.856 -5.420 19.301 1.00 84.50 265 ALA A O 1
ATOM 2043 N N . ASP A 1 266 ? -3.092 -3.671 19.987 1.00 75.44 266 ASP A N 1
ATOM 2044 C CA . ASP A 1 266 ? -2.722 -3.743 21.396 1.00 75.44 266 ASP A CA 1
ATOM 2045 C C . ASP A 1 266 ? -3.980 -4.008 22.236 1.00 75.44 266 ASP A C 1
ATOM 2047 O O . ASP A 1 266 ? -5.093 -4.086 21.715 1.00 75.44 266 ASP A O 1
ATOM 2051 N N . LYS A 1 267 ? -3.829 -4.167 23.555 1.00 65.44 267 LYS A N 1
ATOM 2052 C CA . LYS A 1 267 ? -4.962 -4.473 24.448 1.00 65.44 267 LYS A CA 1
ATOM 2053 C C . LYS A 1 267 ? -6.088 -3.423 24.412 1.00 65.44 267 LYS A C 1
ATOM 2055 O O . LYS A 1 267 ? -7.184 -3.721 24.873 1.00 65.44 267 LYS A O 1
ATOM 2060 N N . LEU A 1 268 ? -5.818 -2.214 23.920 1.00 61.16 268 LEU A N 1
ATOM 2061 C CA . LEU A 1 268 ? -6.706 -1.052 23.955 1.00 61.16 268 LEU A CA 1
ATOM 2062 C C . LEU A 1 268 ? -7.206 -0.634 22.563 1.00 61.16 268 LEU A C 1
ATOM 2064 O O . LEU A 1 268 ? -8.061 0.252 22.470 1.00 61.16 268 LEU A O 1
ATOM 2068 N N . GLN A 1 269 ? -6.652 -1.192 21.482 1.00 69.12 269 GLN A N 1
ATOM 2069 C CA . GLN A 1 269 ? -6.906 -0.731 20.120 1.00 69.12 269 GLN A CA 1
ATOM 2070 C C . GLN A 1 269 ? -6.870 -1.873 19.106 1.00 69.12 269 GLN A C 1
ATOM 2072 O O . GLN A 1 269 ? -5.910 -2.635 19.036 1.00 69.12 269 GLN A O 1
ATOM 2077 N N . LEU A 1 270 ? -7.860 -1.893 18.211 1.00 77.44 270 LEU A N 1
ATOM 2078 C CA . LEU A 1 270 ? -7.933 -2.828 17.081 1.00 77.44 270 LEU A CA 1
ATOM 2079 C C . LEU A 1 270 ? -6.929 -2.530 15.948 1.00 77.44 270 LEU A C 1
ATOM 2081 O O . LEU A 1 270 ? -6.981 -3.154 14.894 1.00 77.44 270 LEU A O 1
ATOM 2085 N N . GLY A 1 271 ? -6.011 -1.583 16.157 1.00 87.69 271 GLY A N 1
ATOM 2086 C CA . GLY A 1 271 ? -4.847 -1.378 15.297 1.00 87.69 271 GLY A CA 1
ATOM 2087 C C . GLY A 1 271 ? -5.052 -0.487 14.069 1.00 87.69 271 GLY A C 1
ATOM 2088 O O . GLY A 1 271 ? -4.093 -0.286 13.340 1.00 87.69 271 GLY A O 1
ATOM 2089 N N . PHE A 1 272 ? -6.231 0.094 13.833 1.00 91.44 272 PHE A N 1
ATOM 2090 C CA . PHE A 1 272 ? -6.419 1.068 12.747 1.00 91.44 272 PHE A CA 1
ATOM 2091 C C . PHE A 1 272 ? -6.317 2.518 13.231 1.00 91.44 272 PHE A C 1
ATOM 2093 O O . PHE A 1 272 ? -7.087 2.954 14.094 1.00 91.44 272 PHE A O 1
ATOM 2100 N N . GLU A 1 273 ? -5.416 3.284 12.618 1.00 93.12 273 GLU A N 1
ATOM 2101 C CA . GLU A 1 273 ? -5.249 4.719 12.865 1.00 93.12 273 GLU A CA 1
ATOM 2102 C C . GLU A 1 273 ? -5.213 5.515 11.559 1.00 93.12 273 GLU A C 1
ATOM 2104 O O . GLU A 1 273 ? -4.792 5.018 10.515 1.00 93.12 273 GLU A O 1
ATOM 2109 N N . ILE A 1 274 ? -5.642 6.774 11.629 1.00 93.31 274 ILE A N 1
ATOM 2110 C CA . ILE A 1 274 ? -5.447 7.774 10.583 1.00 93.31 274 ILE A CA 1
ATOM 2111 C C . ILE A 1 274 ? -4.374 8.747 11.065 1.00 93.31 274 ILE A C 1
ATOM 2113 O O . ILE A 1 274 ? -4.530 9.379 12.113 1.00 93.31 274 ILE A O 1
ATOM 2117 N N . VAL A 1 275 ? -3.312 8.891 10.276 1.00 95.50 275 VAL A N 1
ATOM 2118 C CA . VAL A 1 275 ? -2.238 9.866 10.488 1.00 95.50 275 VAL A CA 1
ATOM 2119 C C . VAL A 1 275 ? -2.427 11.029 9.522 1.00 95.50 275 VAL A C 1
ATOM 2121 O O . VAL A 1 275 ? -2.440 10.825 8.309 1.00 95.50 275 VAL A O 1
ATOM 2124 N N . VAL A 1 276 ? -2.584 12.251 10.018 1.00 94.81 276 VAL A N 1
ATOM 2125 C CA . VAL A 1 276 ? -2.660 13.445 9.162 1.00 94.81 276 VAL A CA 1
ATOM 2126 C C . VAL A 1 276 ? -1.254 13.797 8.684 1.00 94.81 276 VAL A C 1
ATOM 2128 O O . VAL A 1 276 ? -0.378 14.037 9.500 1.00 94.81 276 VAL A O 1
ATOM 2131 N N . LEU A 1 277 ? -1.014 13.853 7.372 1.00 92.88 277 LEU A N 1
ATOM 2132 C CA . LEU A 1 277 ? 0.354 13.999 6.845 1.00 92.88 277 LEU A CA 1
ATOM 2133 C C . LEU A 1 277 ? 0.981 15.371 7.136 1.00 92.88 277 LEU A C 1
ATOM 2135 O O . LEU A 1 277 ? 2.195 15.475 7.204 1.00 92.88 277 LEU A O 1
ATOM 2139 N N . ALA A 1 278 ? 0.169 16.417 7.305 1.00 91.62 278 ALA A N 1
ATOM 2140 C CA . ALA A 1 278 ? 0.667 17.772 7.551 1.00 91.62 278 ALA A CA 1
ATOM 2141 C C . ALA A 1 278 ? 1.107 18.007 9.006 1.00 91.62 278 ALA A C 1
ATOM 2143 O O . ALA A 1 278 ? 2.057 18.745 9.240 1.00 91.62 278 ALA A O 1
ATOM 2144 N N . THR A 1 279 ? 0.403 17.413 9.975 1.00 94.88 279 THR A N 1
ATOM 2145 C CA . THR A 1 279 ? 0.653 17.619 11.414 1.00 94.88 279 THR A CA 1
ATOM 2146 C C . THR A 1 279 ? 1.248 16.395 12.102 1.00 94.88 279 THR A C 1
ATOM 2148 O O . THR A 1 279 ? 1.755 16.501 13.211 1.00 94.88 279 THR A O 1
ATOM 2151 N N . LEU A 1 280 ? 1.191 15.233 11.445 1.00 95.12 280 LEU A N 1
ATOM 2152 C CA . LEU A 1 280 ? 1.530 13.915 11.988 1.00 95.12 280 LEU A CA 1
ATOM 2153 C C . LEU A 1 280 ? 0.662 13.496 13.184 1.00 95.12 280 LEU A C 1
ATOM 2155 O O . LEU A 1 280 ? 0.985 12.540 13.895 1.00 95.12 280 LEU A O 1
ATOM 2159 N N . ASP A 1 281 ? -0.484 14.158 13.366 1.00 95.31 281 ASP A N 1
ATOM 2160 C CA . ASP A 1 281 ? -1.456 13.793 14.386 1.00 95.31 281 ASP A CA 1
ATOM 2161 C C . ASP A 1 281 ? -2.095 12.448 14.061 1.00 95.31 281 ASP A C 1
ATOM 2163 O O . ASP A 1 281 ? -2.507 12.174 12.928 1.00 95.31 281 ASP A O 1
ATOM 2167 N N . ARG A 1 282 ? -2.203 11.613 15.093 1.00 92.94 282 ARG A N 1
ATOM 2168 C CA . ARG A 1 282 ? -2.743 10.258 15.002 1.00 92.94 282 ARG A CA 1
ATOM 2169 C C . ARG A 1 282 ? -4.107 10.211 15.661 1.00 92.94 282 ARG A C 1
ATOM 2171 O O . ARG A 1 282 ? -4.262 10.593 16.818 1.00 92.94 282 ARG A O 1
ATOM 2178 N N . SER A 1 283 ? -5.082 9.693 14.933 1.00 91.69 283 SER A N 1
ATOM 2179 C CA . SER A 1 283 ? -6.447 9.492 15.412 1.00 91.69 283 SER A CA 1
ATOM 2180 C C . SER A 1 283 ? -6.856 8.037 15.223 1.00 91.69 283 SER A C 1
ATOM 2182 O O . SER A 1 283 ? -6.456 7.389 14.255 1.00 91.69 283 SER A O 1
ATOM 2184 N N . LYS A 1 284 ? -7.644 7.500 16.157 1.00 90.50 284 LYS A N 1
ATOM 2185 C CA . LYS A 1 284 ? -8.226 6.165 15.991 1.00 90.50 284 LYS A CA 1
ATOM 2186 C C . LYS A 1 284 ? -9.250 6.215 14.863 1.00 90.50 284 LYS A C 1
ATOM 2188 O O . LYS A 1 284 ? -10.056 7.139 14.817 1.00 90.50 284 LYS A O 1
ATOM 2193 N N . LEU A 1 285 ? -9.234 5.212 13.987 1.00 89.25 285 LEU A N 1
ATOM 2194 C CA . LEU A 1 285 ? -10.236 5.102 12.925 1.00 89.25 285 LEU A CA 1
ATOM 2195 C C . LEU A 1 285 ? -11.605 4.694 13.480 1.00 89.25 285 LEU A C 1
ATOM 2197 O O . LEU A 1 285 ? -12.628 5.164 13.000 1.00 89.25 285 LEU A O 1
ATOM 2201 N N . LEU A 1 286 ? -11.611 3.772 14.444 1.00 88.00 286 LEU A N 1
ATOM 2202 C CA . LEU A 1 286 ? -12.823 3.135 14.948 1.00 88.00 286 LEU A CA 1
ATOM 2203 C C . LEU A 1 286 ? -13.323 3.838 16.205 1.00 88.00 286 LEU A C 1
ATOM 2205 O O . LEU A 1 286 ? -12.572 4.009 17.173 1.00 88.00 286 LEU A O 1
ATOM 2209 N N . SER A 1 287 ? -14.607 4.175 16.195 1.00 85.75 287 SER A N 1
ATOM 2210 C CA . SER A 1 287 ? -15.301 4.733 17.349 1.00 85.75 287 SER A CA 1
ATOM 2211 C C . SER A 1 287 ? -15.629 3.619 18.354 1.00 85.75 287 SER A C 1
ATOM 2213 O O . SER A 1 287 ? -16.098 2.548 17.947 1.00 85.75 287 SER A O 1
ATOM 2215 N N . PRO A 1 288 ? -15.383 3.819 19.665 1.00 84.12 288 PRO A N 1
ATOM 2216 C CA . PRO A 1 288 ? -15.734 2.834 20.684 1.00 84.12 288 PRO A CA 1
ATOM 2217 C C . PRO A 1 288 ? -17.229 2.509 20.644 1.00 84.12 288 PRO A C 1
ATOM 2219 O O . PRO A 1 288 ? -18.063 3.412 20.689 1.00 84.12 288 PRO A O 1
ATOM 2222 N N . SER A 1 289 ? -17.580 1.225 20.566 1.00 82.50 289 SER A N 1
ATOM 2223 C CA . SER A 1 289 ? -18.977 0.790 20.611 1.00 82.50 289 SER A CA 1
ATOM 2224 C C . SER A 1 289 ? -19.101 -0.636 21.159 1.00 82.50 289 SER A C 1
ATOM 2226 O O . SER A 1 289 ? -18.207 -1.449 20.919 1.00 82.50 289 SER A O 1
ATOM 2228 N N . PRO A 1 290 ? -20.229 -0.991 21.805 1.00 79.19 290 PRO A N 1
ATOM 2229 C CA . PRO A 1 290 ? -20.445 -2.346 22.320 1.00 79.19 290 PRO A CA 1
ATOM 2230 C C . PRO A 1 290 ? -20.365 -3.418 21.232 1.00 79.19 290 PRO A C 1
ATOM 2232 O O . PRO A 1 290 ? -19.936 -4.537 21.478 1.00 79.19 290 PRO A O 1
ATOM 2235 N N . SER A 1 291 ? -20.758 -3.074 20.003 1.00 79.00 291 SER A N 1
ATOM 2236 C CA . SER A 1 2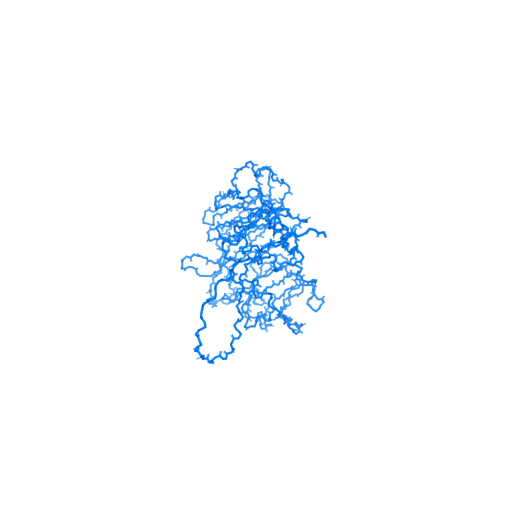91 ? -20.730 -4.019 18.883 1.00 79.00 291 SER A CA 1
ATOM 2237 C C . SER A 1 291 ? -19.299 -4.345 18.442 1.00 79.00 291 SER A C 1
ATOM 2239 O O . SER A 1 291 ? -19.037 -5.441 17.957 1.00 79.00 291 SER A O 1
ATOM 2241 N N . LEU A 1 292 ? -18.366 -3.413 18.653 1.00 79.56 292 LEU A N 1
ATOM 2242 C CA . LEU A 1 292 ? -16.945 -3.609 18.393 1.00 79.56 292 LEU A CA 1
ATOM 2243 C C . LEU A 1 292 ? -16.299 -4.529 19.441 1.00 79.56 292 LEU A C 1
ATOM 2245 O O . LEU A 1 292 ? -15.428 -5.327 19.104 1.00 79.56 292 LEU A O 1
ATOM 2249 N N . ASP A 1 293 ? -16.770 -4.470 20.690 1.00 79.06 293 ASP A N 1
ATOM 2250 C CA . ASP A 1 293 ? -16.291 -5.324 21.785 1.00 79.06 293 ASP A CA 1
ATOM 2251 C C . ASP A 1 293 ? -16.659 -6.804 21.602 1.00 79.06 293 ASP A C 1
ATOM 2253 O O . ASP A 1 293 ? -15.987 -7.681 22.153 1.00 79.06 293 ASP A O 1
ATOM 2257 N N . LEU A 1 294 ? -17.700 -7.083 20.808 1.00 78.12 294 LEU A N 1
ATOM 2258 C CA . LEU A 1 294 ? -18.128 -8.435 20.438 1.00 78.12 294 LEU A CA 1
ATOM 2259 C C . LEU A 1 294 ? -17.243 -9.070 19.355 1.00 78.12 294 LEU A C 1
ATOM 2261 O O . LEU A 1 294 ? -17.364 -10.269 19.088 1.00 78.12 294 LEU A O 1
ATOM 2265 N N . LEU A 1 295 ? -16.364 -8.295 18.711 1.00 80.06 295 LEU A N 1
ATOM 2266 C CA . LEU A 1 295 ? -15.479 -8.823 17.680 1.00 80.06 295 LEU A CA 1
ATOM 2267 C C . LEU A 1 295 ? -14.350 -9.669 18.291 1.00 80.06 295 LEU A C 1
ATOM 2269 O O . LEU A 1 295 ? -13.870 -9.391 19.395 1.00 80.06 295 LEU A O 1
ATOM 2273 N N . PRO A 1 296 ? -13.858 -10.694 17.571 1.00 77.44 296 PRO A N 1
ATOM 2274 C CA . PRO A 1 296 ? -12.724 -11.476 18.034 1.00 77.44 296 PRO A CA 1
ATOM 2275 C C . PRO A 1 296 ? -11.481 -10.591 18.204 1.00 77.44 296 PRO A C 1
ATOM 2277 O O . PRO A 1 296 ? -11.031 -9.930 17.269 1.00 77.44 296 PRO A O 1
ATOM 2280 N N . LYS A 1 297 ? -10.886 -10.622 19.400 1.00 73.38 297 LYS A N 1
ATOM 2281 C CA . LYS A 1 297 ? -9.774 -9.732 19.784 1.00 73.38 297 LYS A CA 1
ATOM 2282 C C . LYS A 1 297 ? -8.413 -10.115 19.183 1.00 73.38 297 LYS A C 1
ATOM 2284 O O . LYS A 1 297 ? -7.481 -9.324 19.232 1.00 73.38 297 LYS A O 1
ATOM 2289 N N . ASN A 1 298 ? -8.305 -11.303 18.584 1.00 78.94 298 ASN A N 1
ATOM 2290 C CA . ASN A 1 298 ? -7.070 -11.844 17.999 1.00 78.94 298 ASN A CA 1
ATOM 2291 C C . ASN A 1 298 ? -7.134 -11.858 16.464 1.00 78.94 298 ASN A C 1
ATOM 2293 O O . ASN A 1 298 ? -6.943 -12.911 15.838 1.00 78.94 298 ASN A O 1
ATOM 2297 N N . CYS A 1 299 ? -7.450 -10.700 15.883 1.00 85.31 299 CYS A N 1
ATOM 2298 C CA . CYS A 1 299 ? -7.461 -10.494 14.440 1.00 85.31 299 CYS A CA 1
ATOM 2299 C C . CYS A 1 299 ? -6.372 -9.496 14.041 1.00 85.31 299 CYS A C 1
ATOM 2301 O O . CYS A 1 299 ? -6.193 -8.456 14.678 1.00 85.31 299 CYS A O 1
ATOM 2303 N N . LYS A 1 300 ? -5.650 -9.814 12.972 1.00 88.50 300 LYS A N 1
ATOM 2304 C CA . LYS A 1 300 ? -4.632 -8.950 12.382 1.00 88.50 300 LYS A CA 1
ATOM 2305 C C . LYS A 1 300 ? -5.325 -7.930 11.473 1.00 88.50 300 LYS A C 1
ATOM 2307 O O . LYS A 1 300 ? -6.024 -8.362 10.560 1.00 88.50 300 LYS A O 1
ATOM 2312 N N . PRO A 1 301 ? -5.182 -6.610 11.678 1.00 90.81 301 PRO A N 1
ATOM 2313 C CA . PRO A 1 301 ? -5.746 -5.630 10.755 1.00 90.81 301 PRO A CA 1
ATOM 2314 C C . PRO A 1 301 ? -4.986 -5.668 9.426 1.00 90.81 301 PRO A C 1
ATOM 2316 O O . PRO A 1 301 ? -3.755 -5.726 9.409 1.00 90.81 301 PRO A O 1
ATOM 2319 N N . MET A 1 302 ? -5.727 -5.670 8.317 1.00 85.12 302 MET A N 1
ATOM 2320 C CA . MET A 1 302 ? -5.182 -5.934 6.980 1.00 85.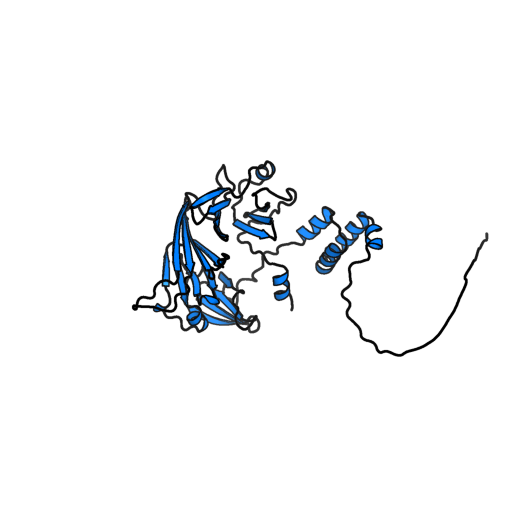12 302 MET A CA 1
ATOM 2321 C C . MET A 1 302 ? -5.373 -4.764 6.022 1.00 85.12 302 MET A C 1
ATOM 2323 O O . MET A 1 302 ? -4.454 -4.450 5.269 1.00 85.12 302 MET A O 1
ATOM 2327 N N . GLY A 1 303 ? -6.519 -4.086 6.041 1.00 84.75 303 GLY A N 1
ATOM 2328 C CA . GLY A 1 303 ? -6.745 -2.953 5.146 1.00 84.75 303 GLY A CA 1
ATOM 2329 C C . GLY A 1 303 ? -8.084 -2.258 5.345 1.00 84.75 303 GLY A C 1
ATOM 2330 O O . GLY A 1 303 ? -8.977 -2.776 6.014 1.00 84.75 303 GLY A O 1
ATOM 2331 N N . LEU A 1 304 ? -8.202 -1.076 4.746 1.00 86.56 304 LEU A N 1
ATOM 2332 C CA . LEU A 1 304 ? -9.410 -0.261 4.713 1.00 86.56 304 LEU A CA 1
ATOM 2333 C C . LEU A 1 304 ? -9.797 -0.019 3.248 1.00 86.56 304 LEU A C 1
ATOM 2335 O O . LEU A 1 304 ? -8.953 0.267 2.413 1.00 86.56 304 LEU A O 1
ATOM 2339 N N . TYR A 1 305 ? -11.064 -0.134 2.880 1.00 83.94 305 TYR A N 1
ATOM 2340 C CA . TYR A 1 305 ? -11.454 0.028 1.479 1.00 83.94 305 TYR A CA 1
ATOM 2341 C C . TYR A 1 305 ? -12.673 0.913 1.372 1.00 83.94 305 TYR A C 1
ATOM 2343 O O . TYR A 1 305 ? -13.698 0.650 1.992 1.00 83.94 305 TYR A O 1
ATOM 2351 N N . ARG A 1 306 ? -12.582 1.981 0.581 1.00 81.38 306 ARG A N 1
ATOM 2352 C CA . ARG A 1 306 ? -13.728 2.856 0.350 1.00 81.38 306 ARG A CA 1
ATOM 2353 C C . ARG A 1 306 ? -14.734 2.153 -0.561 1.00 81.38 306 ARG A C 1
ATOM 2355 O O . ARG A 1 306 ? -14.409 1.836 -1.699 1.00 81.38 306 ARG A O 1
ATOM 2362 N N . ILE A 1 307 ? -15.962 1.983 -0.077 1.00 81.62 307 ILE A N 1
ATOM 2363 C CA . ILE A 1 307 ? -17.097 1.447 -0.833 1.00 81.62 307 ILE A CA 1
ATOM 2364 C C . ILE A 1 307 ? -18.192 2.516 -0.845 1.00 81.62 307 ILE A C 1
ATOM 2366 O O . ILE A 1 307 ? -18.909 2.712 0.142 1.00 81.62 307 ILE A O 1
ATOM 2370 N N . SER A 1 308 ? -18.288 3.240 -1.963 1.00 81.75 308 SER A N 1
ATOM 2371 C CA . SER A 1 308 ? -19.183 4.393 -2.138 1.00 81.75 308 SER A CA 1
ATOM 2372 C C . SER A 1 308 ? -18.961 5.470 -1.056 1.00 81.75 308 SER A C 1
ATOM 2374 O O . SER A 1 308 ? -17.946 6.174 -1.085 1.00 81.75 308 SER A O 1
ATOM 2376 N N . ASP A 1 309 ? -19.882 5.593 -0.096 1.00 82.75 309 ASP A N 1
ATOM 2377 C CA . ASP A 1 309 ? -19.827 6.550 1.019 1.00 82.75 309 ASP A CA 1
ATOM 2378 C C . ASP A 1 309 ? -19.405 5.940 2.357 1.00 82.75 309 ASP A C 1
ATOM 2380 O O . ASP A 1 309 ? -19.312 6.648 3.361 1.00 82.75 309 ASP A O 1
ATOM 2384 N N . THR A 1 310 ? -19.119 4.644 2.354 1.00 86.75 310 THR A N 1
ATOM 2385 C CA . THR A 1 310 ? -18.759 3.847 3.528 1.00 86.75 310 THR A CA 1
ATOM 2386 C C . THR A 1 310 ? -17.363 3.267 3.355 1.00 86.75 310 THR A C 1
ATOM 2388 O O . THR A 1 310 ? -16.764 3.365 2.278 1.00 86.75 310 THR A O 1
ATOM 2391 N N . PHE A 1 311 ? -16.836 2.646 4.403 1.00 87.06 311 PHE A N 1
ATOM 2392 C CA . PHE A 1 311 ? -15.574 1.928 4.327 1.00 87.06 311 PHE A CA 1
ATOM 2393 C C . PHE A 1 311 ? -15.741 0.492 4.801 1.00 87.06 311 PHE A C 1
ATOM 2395 O O . PHE A 1 311 ? -16.412 0.236 5.792 1.00 87.06 311 PHE A O 1
ATOM 2402 N N . LEU A 1 312 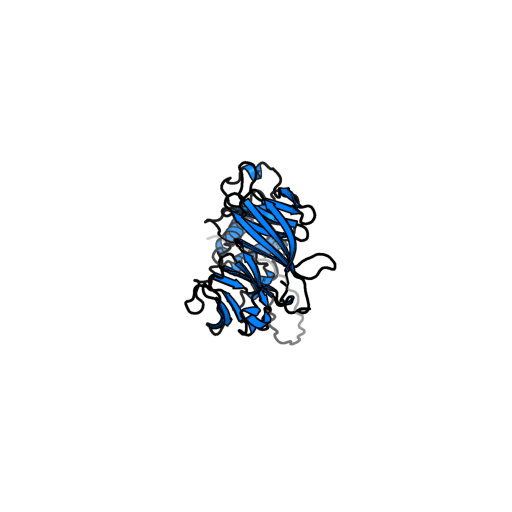? -15.113 -0.439 4.099 1.00 88.38 312 LEU A N 1
ATOM 2403 C CA . LEU A 1 312 ? -14.945 -1.817 4.518 1.00 88.38 312 LEU A CA 1
ATOM 2404 C C . LEU A 1 312 ? -13.616 -1.939 5.269 1.00 88.38 312 LEU A C 1
ATOM 2406 O O . LEU A 1 312 ? -12.555 -1.680 4.703 1.00 88.38 312 LEU A O 1
ATOM 2410 N N . VAL A 1 313 ? -13.681 -2.330 6.536 1.00 89.56 313 VAL A N 1
ATOM 2411 C CA . VAL A 1 313 ? -12.519 -2.635 7.372 1.00 89.56 313 VAL A CA 1
ATOM 2412 C C . VAL A 1 313 ? -12.266 -4.134 7.292 1.00 89.56 313 VAL A C 1
ATOM 2414 O O . VAL A 1 313 ? -13.144 -4.923 7.638 1.00 89.56 313 VAL A O 1
ATOM 2417 N N . CYS A 1 314 ? -11.071 -4.524 6.858 1.00 88.00 314 CYS A N 1
ATOM 2418 C CA . CYS A 1 314 ? -10.674 -5.921 6.728 1.00 88.00 314 CYS A CA 1
ATOM 2419 C C . CYS A 1 314 ? -9.603 -6.278 7.754 1.00 88.00 314 CYS A C 1
ATOM 2421 O O . CYS A 1 314 ? -8.528 -5.674 7.803 1.00 88.00 314 CYS A O 1
ATOM 2423 N N . PHE A 1 315 ? -9.880 -7.324 8.517 1.00 89.69 315 PHE A N 1
ATOM 2424 C CA . PHE A 1 315 ? -8.903 -8.085 9.273 1.00 89.69 315 PHE A CA 1
ATOM 2425 C C . PHE A 1 315 ? -8.661 -9.432 8.587 1.00 89.69 315 PHE A C 1
ATOM 2427 O O . PHE A 1 315 ? -9.391 -9.825 7.682 1.00 89.69 315 PHE A O 1
ATOM 2434 N N . ASP A 1 316 ? -7.653 -10.163 9.043 1.00 85.38 316 ASP A N 1
ATOM 2435 C CA . ASP A 1 316 ? -7.302 -11.492 8.541 1.00 85.38 316 ASP A CA 1
ATOM 2436 C C . ASP A 1 316 ? -8.394 -12.553 8.740 1.00 85.38 316 ASP A C 1
ATOM 2438 O O . ASP A 1 316 ? -8.407 -13.532 8.006 1.00 85.38 316 ASP A O 1
ATOM 2442 N N . LYS A 1 317 ? -9.317 -12.373 9.694 1.00 84.38 317 LYS A N 1
ATOM 2443 C CA . LYS A 1 317 ? -10.408 -13.330 9.994 1.00 84.38 317 LYS A CA 1
ATOM 2444 C C . LYS A 1 317 ? -11.817 -12.768 9.836 1.00 84.38 317 LYS A C 1
ATOM 2446 O O . LYS A 1 317 ? -12.774 -13.535 9.750 1.00 84.38 317 LYS A O 1
ATOM 2451 N N . ILE A 1 318 ? -11.956 -11.445 9.838 1.00 83.94 318 ILE A N 1
ATOM 2452 C CA . ILE A 1 318 ? -13.256 -10.778 9.770 1.00 83.94 318 ILE A CA 1
ATOM 2453 C C . ILE A 1 318 ? -13.213 -9.531 8.891 1.00 83.94 318 ILE A C 1
ATOM 2455 O O . ILE A 1 318 ? -12.154 -8.936 8.693 1.00 83.94 318 ILE A O 1
ATOM 2459 N N . GLY A 1 319 ? -14.378 -9.086 8.438 1.00 87.81 319 GLY A N 1
ATOM 2460 C CA . GLY A 1 319 ? -14.564 -7.781 7.818 1.00 87.81 319 GLY A CA 1
ATOM 2461 C C . GLY A 1 319 ? -15.907 -7.169 8.194 1.00 87.81 319 GLY A C 1
ATOM 2462 O O . GLY A 1 319 ? -16.884 -7.880 8.414 1.00 87.81 319 GLY A O 1
ATOM 2463 N N . PHE A 1 320 ? -15.970 -5.846 8.284 1.00 86.94 320 PHE A N 1
ATOM 2464 C CA . PHE A 1 320 ? -17.211 -5.130 8.583 1.00 86.94 320 PHE A CA 1
ATOM 2465 C C . PHE A 1 320 ? -17.176 -3.714 8.018 1.00 86.94 320 PHE A C 1
ATOM 2467 O O . PHE A 1 320 ? -16.115 -3.167 7.714 1.00 86.94 320 PHE A O 1
ATOM 2474 N N . TYR A 1 321 ? -18.352 -3.113 7.871 1.00 88.94 321 TYR A N 1
ATOM 2475 C CA . TYR A 1 321 ? -18.477 -1.768 7.332 1.00 88.94 321 TYR A CA 1
ATOM 2476 C C . TYR A 1 321 ? -18.471 -0.712 8.435 1.00 88.94 321 TYR A C 1
ATOM 2478 O O . TYR A 1 321 ? -19.055 -0.912 9.499 1.00 88.94 321 TYR A O 1
ATOM 2486 N N . ILE A 1 322 ? -17.879 0.441 8.139 1.00 90.06 322 ILE A N 1
ATOM 2487 C CA . ILE A 1 322 ? -17.945 1.650 8.956 1.00 90.06 322 ILE A CA 1
ATOM 2488 C C . ILE A 1 322 ? -18.428 2.850 8.136 1.00 90.06 322 ILE A C 1
ATOM 2490 O O . ILE A 1 322 ? -18.258 2.908 6.911 1.00 90.06 322 ILE A O 1
ATOM 2494 N N . ASP A 1 323 ? -19.025 3.821 8.818 1.00 90.31 323 ASP A N 1
ATOM 2495 C CA . ASP A 1 323 ? -19.290 5.146 8.261 1.00 90.31 323 ASP A CA 1
ATOM 2496 C C . ASP A 1 323 ? -18.024 6.030 8.261 1.00 90.31 323 ASP A C 1
ATOM 2498 O O . ASP A 1 323 ? -16.928 5.616 8.649 1.00 90.31 323 ASP A O 1
ATOM 2502 N N . ARG A 1 324 ? -18.163 7.285 7.816 1.00 87.75 324 ARG A N 1
ATOM 2503 C CA . ARG A 1 324 ? -17.062 8.267 7.828 1.00 87.75 324 ARG A CA 1
ATOM 2504 C C . ARG A 1 324 ? -16.641 8.694 9.240 1.00 87.75 324 ARG A C 1
ATOM 2506 O O . ARG A 1 324 ? -15.558 9.249 9.387 1.00 87.75 324 ARG A O 1
ATOM 2513 N N . GLY A 1 325 ? -17.495 8.478 10.239 1.00 88.25 325 GLY A N 1
ATOM 2514 C CA . GLY A 1 325 ? -17.240 8.759 11.650 1.00 88.25 325 GLY A CA 1
ATOM 2515 C C . GLY A 1 325 ? -16.629 7.578 12.409 1.00 88.25 325 GLY A C 1
ATOM 2516 O O . GLY A 1 325 ? -16.458 7.669 13.622 1.00 88.25 325 GLY A O 1
ATOM 2517 N N . GLY A 1 326 ? -16.314 6.471 11.730 1.00 88.38 326 GLY A N 1
ATOM 2518 C CA . GLY A 1 326 ? -15.713 5.299 12.360 1.00 88.38 326 GLY A CA 1
ATOM 2519 C C . GLY A 1 326 ? -16.697 4.398 13.099 1.00 88.38 326 GLY A C 1
ATOM 2520 O O . GLY A 1 326 ? -16.261 3.481 13.798 1.00 88.38 326 GLY A O 1
ATOM 2521 N N . ASN A 1 327 ? -18.005 4.639 12.977 1.00 89.31 327 ASN A N 1
ATOM 2522 C CA . ASN A 1 327 ? -19.019 3.793 13.595 1.00 89.31 327 ASN A CA 1
ATOM 2523 C C . ASN A 1 327 ? -19.286 2.591 12.707 1.00 89.31 327 ASN A C 1
ATOM 2525 O O . ASN A 1 327 ? -19.451 2.737 11.494 1.00 89.31 327 ASN A O 1
ATOM 2529 N N . MET A 1 328 ? -19.379 1.410 13.316 1.00 87.12 328 MET A N 1
ATOM 2530 C CA . MET A 1 328 ? -19.813 0.224 12.593 1.00 87.12 328 MET A CA 1
ATOM 2531 C C . MET A 1 328 ? -21.236 0.431 12.076 1.00 87.12 328 MET A C 1
ATOM 2533 O O . MET A 1 328 ? -22.128 0.866 12.805 1.00 87.12 328 MET A O 1
ATOM 2537 N N . ILE A 1 329 ? -21.430 0.132 10.796 1.00 84.25 329 ILE A N 1
ATOM 2538 C CA . ILE A 1 329 ? -22.737 0.147 10.153 1.00 84.25 329 ILE A CA 1
ATOM 2539 C C . ILE A 1 329 ? -23.119 -1.279 9.796 1.00 84.25 329 ILE A C 1
ATOM 2541 O O . ILE A 1 329 ? -22.270 -2.087 9.425 1.00 84.25 329 ILE A O 1
ATOM 2545 N N . ARG A 1 330 ? -24.423 -1.565 9.846 1.00 70.75 330 ARG A N 1
ATOM 2546 C CA . ARG A 1 330 ? -24.966 -2.898 9.548 1.00 70.75 330 ARG A CA 1
ATOM 2547 C C . ARG A 1 330 ? -24.327 -3.960 10.453 1.00 70.75 330 ARG A C 1
ATOM 2549 O O . ARG A 1 330 ? -23.721 -4.898 9.958 1.00 70.75 330 ARG A O 1
ATOM 2556 N N . ASN A 1 331 ? -24.470 -3.804 11.771 1.00 68.69 331 ASN A N 1
ATOM 2557 C CA . ASN A 1 331 ? -23.808 -4.651 12.776 1.00 68.69 331 ASN A CA 1
ATOM 2558 C C . ASN A 1 331 ? -24.056 -6.159 12.602 1.00 68.69 331 ASN A C 1
ATOM 2560 O O . ASN A 1 331 ? -23.243 -6.968 13.032 1.00 68.69 331 ASN A O 1
ATOM 2564 N N . GLU A 1 332 ? -25.152 -6.537 11.947 1.00 64.94 332 GLU A N 1
ATOM 2565 C CA . GLU A 1 332 ? -25.469 -7.930 11.620 1.00 64.94 332 GLU A CA 1
ATOM 2566 C C . GLU A 1 332 ? -24.619 -8.503 10.468 1.00 64.94 332 GLU A C 1
ATOM 2568 O O . GLU A 1 332 ? -24.546 -9.714 10.293 1.00 64.94 332 GLU A O 1
ATOM 2573 N N . LEU A 1 333 ? -23.936 -7.655 9.692 1.00 68.56 333 LEU A N 1
ATOM 2574 C CA . LEU A 1 333 ? -23.132 -8.015 8.518 1.00 68.56 333 LEU A CA 1
ATOM 2575 C C . LEU A 1 333 ? -21.632 -8.003 8.817 1.00 68.56 333 LEU A C 1
ATOM 2577 O O . LEU A 1 333 ? -20.839 -7.400 8.088 1.00 68.56 333 LEU A O 1
ATOM 2581 N N . VAL A 1 334 ? -21.238 -8.684 9.889 1.00 79.75 334 VAL A N 1
ATOM 2582 C CA . VAL A 1 334 ? -19.832 -9.030 10.098 1.00 79.75 334 VAL A CA 1
ATOM 2583 C C . VAL A 1 334 ? -19.512 -10.236 9.224 1.00 79.75 334 VAL A C 1
ATOM 2585 O O . VAL A 1 334 ? -19.983 -11.346 9.470 1.00 79.75 334 VAL A O 1
ATOM 2588 N N . MET A 1 335 ? -18.693 -10.012 8.203 1.00 83.25 335 MET A N 1
ATOM 2589 C CA . MET A 1 335 ? -18.153 -11.075 7.367 1.00 83.25 335 MET A CA 1
ATOM 2590 C C . MET A 1 335 ? -17.106 -11.841 8.168 1.00 83.25 335 MET A C 1
ATOM 2592 O O . 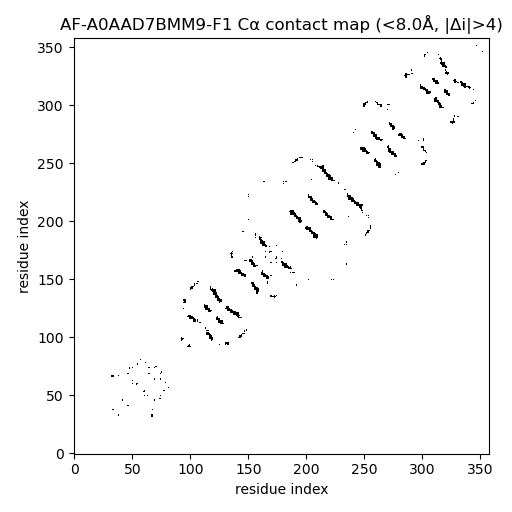MET A 1 335 ? -16.227 -11.238 8.787 1.00 83.25 335 MET A O 1
ATOM 2596 N N . ARG A 1 336 ? -17.204 -13.169 8.164 1.00 82.38 336 ARG A N 1
ATOM 2597 C CA . ARG A 1 336 ? -16.184 -14.068 8.707 1.00 82.38 336 ARG A CA 1
ATOM 2598 C C . ARG A 1 336 ? -15.557 -14.805 7.543 1.00 82.38 336 ARG A C 1
ATOM 2600 O O . ARG A 1 336 ? -16.273 -15.394 6.740 1.00 82.38 336 ARG A O 1
ATOM 2607 N N . TRP A 1 337 ? -14.239 -14.748 7.453 1.00 81.88 337 TRP A N 1
ATOM 2608 C CA . TRP A 1 337 ? -13.519 -15.482 6.426 1.00 81.88 337 TRP A CA 1
ATOM 2609 C C . TRP A 1 337 ? -13.409 -16.945 6.852 1.00 81.88 337 TRP A C 1
ATOM 2611 O O . TRP A 1 337 ? -13.160 -17.232 8.024 1.00 81.88 337 TRP A O 1
ATOM 2621 N N . GLU A 1 338 ? -13.589 -17.865 5.908 1.00 78.56 338 GLU A N 1
ATOM 2622 C CA . GLU A 1 338 ? -13.447 -19.306 6.156 1.00 78.56 338 GLU A CA 1
ATOM 2623 C C . GLU A 1 338 ? -12.022 -19.663 6.616 1.00 78.56 338 GLU A C 1
ATOM 2625 O O . GLU A 1 338 ? -11.815 -20.547 7.445 1.00 78.56 338 GLU A O 1
ATOM 2630 N N . SER A 1 339 ? -11.032 -18.921 6.114 1.00 78.94 339 SER A N 1
ATOM 2631 C CA . SER A 1 339 ? -9.620 -19.067 6.450 1.00 78.94 339 SER A CA 1
ATOM 2632 C C . SER A 1 339 ? -8.955 -17.711 6.690 1.00 78.94 339 SER A C 1
ATOM 2634 O O . SER A 1 339 ? -9.519 -16.655 6.403 1.00 78.94 339 SER A O 1
ATOM 2636 N N . THR A 1 340 ? -7.737 -17.731 7.234 1.00 77.31 340 THR A N 1
ATOM 2637 C CA . THR A 1 340 ? -6.946 -16.516 7.458 1.00 77.31 340 THR A CA 1
ATOM 2638 C C . THR A 1 340 ? -6.553 -15.878 6.122 1.00 77.31 340 THR A C 1
ATOM 2640 O O . THR A 1 340 ? -5.734 -16.423 5.380 1.00 77.31 340 THR A O 1
ATOM 2643 N N . CYS A 1 341 ? -7.085 -14.694 5.828 1.00 77.69 341 CYS A N 1
ATOM 2644 C CA . CYS A 1 341 ? -6.760 -13.940 4.624 1.00 77.69 341 CYS A CA 1
ATOM 2645 C C . CYS A 1 341 ? -5.344 -13.354 4.685 1.00 77.69 341 CYS A C 1
ATOM 2647 O O . CYS A 1 341 ? -4.945 -12.730 5.670 1.00 77.69 341 CYS A O 1
ATOM 2649 N N . ILE A 1 342 ? -4.606 -13.487 3.582 1.00 74.31 342 ILE A N 1
ATOM 2650 C CA . ILE A 1 342 ? -3.247 -12.942 3.427 1.00 74.31 342 ILE A CA 1
ATOM 2651 C C . ILE A 1 342 ? -3.203 -11.642 2.612 1.00 74.31 342 ILE A C 1
ATOM 2653 O O . ILE A 1 342 ? -2.230 -10.897 2.704 1.00 74.31 342 ILE A O 1
ATOM 2657 N N . SER A 1 343 ? -4.246 -11.358 1.825 1.00 71.56 343 SER A N 1
ATOM 2658 C CA . SER A 1 343 ? -4.362 -10.167 0.979 1.00 71.56 343 SER A CA 1
ATOM 2659 C C . SER A 1 343 ? -5.828 -9.885 0.644 1.00 71.56 343 SER A C 1
ATOM 2661 O O . SER A 1 343 ? -6.657 -10.793 0.680 1.00 71.56 343 SER A O 1
ATOM 2663 N N . PHE A 1 344 ? -6.130 -8.635 0.300 1.00 71.25 344 PHE A N 1
ATOM 2664 C CA . PHE A 1 344 ? -7.455 -8.177 -0.112 1.00 71.25 344 PHE A CA 1
ATOM 2665 C C . PHE A 1 344 ? -7.339 -7.308 -1.366 1.00 71.25 344 PHE A C 1
ATOM 2667 O O . PHE A 1 344 ? -6.457 -6.453 -1.462 1.00 71.25 344 PHE A O 1
ATOM 2674 N N . GLY A 1 345 ? -8.273 -7.500 -2.294 1.00 68.38 345 GLY A N 1
ATOM 2675 C CA . GLY A 1 345 ? -8.478 -6.650 -3.462 1.00 68.38 345 GLY A CA 1
ATOM 2676 C C . GLY A 1 345 ? -9.949 -6.266 -3.557 1.00 68.38 345 GLY A C 1
ATOM 2677 O O . GLY A 1 345 ? -10.821 -7.076 -3.246 1.00 68.38 345 GLY A O 1
ATOM 2678 N N . VAL A 1 346 ? -10.226 -5.029 -3.960 1.00 62.19 346 VAL A N 1
ATOM 2679 C CA . VAL A 1 346 ? -11.592 -4.557 -4.208 1.00 62.19 346 VAL A CA 1
ATOM 2680 C C . VAL A 1 346 ? -11.718 -4.223 -5.681 1.00 62.19 346 VAL A C 1
ATOM 2682 O O . VAL A 1 346 ? -10.955 -3.417 -6.206 1.00 62.19 346 VAL A O 1
ATOM 2685 N N . PHE A 1 347 ? -12.706 -4.831 -6.327 1.00 58.56 347 PHE A N 1
ATOM 2686 C CA . PHE A 1 347 ? -13.000 -4.633 -7.738 1.00 58.56 347 PHE A CA 1
ATOM 2687 C C . PHE A 1 347 ? -14.379 -3.991 -7.869 1.00 58.56 347 PHE A C 1
ATOM 2689 O O . PHE A 1 347 ? -15.358 -4.474 -7.302 1.00 58.56 347 PHE A O 1
ATOM 2696 N N . SER A 1 348 ? -14.464 -2.889 -8.613 1.00 47.72 348 SER A N 1
ATOM 2697 C CA . SER A 1 348 ? -15.757 -2.324 -8.998 1.00 47.72 348 SER A CA 1
ATOM 2698 C C . SER A 1 348 ? -16.390 -3.201 -10.079 1.00 47.72 348 SER A C 1
ATOM 2700 O O . SER A 1 348 ? -15.700 -3.710 -10.962 1.00 47.72 348 SER A O 1
ATOM 2702 N N . THR A 1 349 ? -17.713 -3.351 -10.065 1.00 41.00 349 THR A N 1
ATOM 2703 C CA . THR A 1 349 ? -18.461 -4.112 -11.083 1.00 41.00 349 THR A CA 1
ATOM 2704 C C . THR A 1 349 ? -18.306 -3.538 -12.495 1.00 41.00 349 THR A C 1
ATOM 2706 O O . THR A 1 349 ? -18.418 -4.272 -13.476 1.00 41.00 349 THR A O 1
ATOM 2709 N N . SER A 1 350 ? -17.955 -2.255 -12.619 1.00 38.66 350 SER A N 1
ATOM 2710 C CA . SER A 1 350 ? -17.529 -1.647 -13.887 1.00 38.66 350 SER A CA 1
ATOM 2711 C C . SER A 1 350 ? -16.244 -2.273 -14.448 1.00 38.66 350 SER A C 1
ATOM 2713 O O . SER A 1 350 ? -16.090 -2.354 -15.662 1.00 38.66 350 SER A O 1
ATOM 2715 N N . SER A 1 351 ? -15.350 -2.753 -13.580 1.00 33.66 351 SER A N 1
ATOM 2716 C CA . SER A 1 351 ? -14.099 -3.432 -13.940 1.00 33.66 351 SER A CA 1
ATOM 2717 C C . SER A 1 351 ? -14.308 -4.926 -14.226 1.00 33.66 351 SER A C 1
ATOM 2719 O O . SER A 1 351 ? -13.642 -5.481 -15.092 1.00 33.66 351 SER A O 1
ATOM 2721 N N . LEU A 1 352 ? -15.284 -5.576 -13.575 1.00 31.55 352 LEU A N 1
ATOM 2722 C CA . LEU A 1 352 ? -15.634 -6.986 -13.822 1.00 31.55 352 LEU A CA 1
ATOM 2723 C C . LEU A 1 352 ? -16.186 -7.240 -15.233 1.00 31.55 352 LEU A C 1
ATOM 2725 O O . LEU A 1 352 ? -15.940 -8.309 -15.787 1.00 31.55 352 LEU A O 1
ATOM 2729 N N . ARG A 1 353 ? -16.857 -6.258 -15.857 1.00 27.31 353 ARG A N 1
ATOM 2730 C CA . ARG A 1 353 ? -17.301 -6.384 -17.260 1.00 27.31 353 ARG A CA 1
ATOM 2731 C C . ARG A 1 353 ? -16.145 -6.565 -18.251 1.00 27.31 353 ARG A C 1
ATOM 2733 O O . ARG A 1 353 ? -16.379 -7.131 -19.311 1.00 27.31 353 ARG A O 1
ATOM 2740 N N . ARG A 1 354 ? -14.923 -6.128 -17.913 1.00 29.78 354 ARG A N 1
ATOM 2741 C CA . ARG A 1 354 ? -13.730 -6.329 -18.757 1.00 29.78 354 ARG A CA 1
ATOM 2742 C C . ARG A 1 354 ? -13.048 -7.681 -18.537 1.00 29.78 354 ARG A C 1
ATOM 2744 O O . ARG A 1 354 ? -12.397 -8.172 -19.444 1.00 29.78 354 ARG A O 1
ATOM 2751 N N . CYS A 1 355 ? -13.216 -8.307 -17.370 1.00 27.69 355 CYS A N 1
ATOM 2752 C CA . CYS A 1 355 ? -12.561 -9.584 -17.055 1.00 27.69 355 CYS A CA 1
ATOM 2753 C C . CYS A 1 355 ? -13.412 -10.827 -17.365 1.00 27.69 355 CYS A C 1
ATOM 2755 O O . CYS A 1 355 ? -12.882 -11.933 -17.313 1.00 27.69 355 CYS A O 1
ATOM 2757 N N . LEU A 1 356 ? -14.710 -10.657 -17.642 1.00 22.88 356 LEU A N 1
ATOM 2758 C CA . LEU A 1 356 ? -15.677 -11.753 -17.810 1.00 22.88 356 LEU A CA 1
ATOM 2759 C C . LEU A 1 356 ? -16.305 -11.843 -19.210 1.00 22.88 356 LEU A C 1
ATOM 2761 O O . LEU A 1 356 ? -17.262 -12.595 -19.380 1.00 22.88 356 LEU A O 1
ATOM 2765 N N . CYS A 1 357 ? -15.805 -11.112 -20.211 1.00 19.83 357 CYS A N 1
ATOM 2766 C CA . CYS A 1 357 ? -16.150 -11.451 -21.593 1.00 19.83 357 CYS A CA 1
ATOM 2767 C C . CYS A 1 357 ? -15.161 -12.520 -22.093 1.00 19.83 357 CYS A C 1
ATOM 2769 O O . CYS A 1 357 ? -13.958 -12.274 -21.985 1.00 19.83 357 CYS A O 1
ATOM 2771 N N . PRO A 1 358 ? -15.645 -13.697 -22.535 1.00 28.86 358 PRO A N 1
ATOM 2772 C CA . PRO A 1 358 ? -14.809 -14.715 -23.164 1.00 28.86 358 PRO A CA 1
ATOM 2773 C C . PRO A 1 358 ? -14.176 -14.229 -24.467 1.00 28.86 358 PRO A C 1
ATOM 2775 O O . PRO A 1 358 ? -14.745 -13.303 -25.095 1.00 28.86 358 PRO A O 1
#

Organism: NCBI:txid1738132

Nearest PDB structures (foldseek):
  5o51-assembly1_A  TM=8.783E-01  e=5.909E-18  Aspergillus fumigatus Af293
  7zty-assembly1_A  TM=6.785E-01  e=3.878E-09  Thermochaetoides thermophila
  3ott-assembly1_B  TM=5.955E-01  e=2.093E-05  Bacteroides thetaiotaomicron
  4exv-assembly1_A  TM=5.722E-01  e=5.806E-05  Kluyveromyces lactis NRRL Y-1140
  6v97-assembly2_B  TM=3.424E-01  e=1.559E-01  Homo sapiens

pLDDT: mean 71.65, std 22.19, range [19.83, 97.81]

Sequence (358 aa):
MSLPSILSKIPRSKRRSSGSNSTTSASSSTPGPLPKDITDQISTELYEHILECLVPDAQSLVACALVCRSWTPRSRFLLLELTVCHPMHVAHHSFDGTKIVWASTHCDLENDNELIYATMDGVYRGSRDDRTSLRLWSHPNISRFEILVDANLFLCLAGGVFLTVPFSTLKTGTCQPSDVIRVNEHIAYFTVAPQTAPGVSGYRVCIAKNSSKSCIIKTFDVDAVESSVGGQQASPLVLTQEFYIPRELYSAQILRRSLAVALKADKLQLGFEIVVLATLDRSKLLSPSPSLDLLPKNCKPMGLYRISDTFLVCFDKIGFYIDRGGNMIRNELVMRWESTCISFGVFSTSSLRRCLCP